Protein AF-0000000066646183 (afdb_homodimer)

Organism: Homo sapiens (NCBI:txid9606)

Radius of gyration: 20.7 Å; Cα contacts (8 Å, |Δi|>4): 408; chains: 2; bounding box: 71×60×62 Å

Sequence (280 aa):
MAAARAVPVGSGLRGLQRTLPLVVILGATGTGKSTLALQLGQRLGGEIVSADSMQVYEGLDIITNKVSAQEQRICRHHMISFVDPLVTNYTVVDFRNRATALIEDIFARDKIPIVVGGTNYYIESLLWKVLVNTKELASFMAAARAVPVGSGLRGLQRTLPLVVILGATGTGKSTLALQLGQRLGGEIVSADSMQVYEGLDIITNKVSAQEQRICRHHMISFVDPLVTNYTVVDFRNRATALIEDIFARDKIPIVVGGTNYYIESLLWKVLVNTKELASF

Foldseek 3Di:
DDDDPPPPPDCPPLVPPQPDDAAEAEDDPPPCQLVVLLVCCQVQVAAEEEDEPPQLAADPCPVRVHDDPVSCVSHPYDSGHNDHPVPDDQDLVNLLVVSLVVCSVRSVVVHYYYYYYYDVSNVVSNCVVVVVVNVVNVVD/DDDPPPPPPDCPPLLPPQPDDAAEAEDDPPPCQLVVLLVCCQVQVAAEEEDEPPQLAADPCPVRVHDDPVSCVSHPYDSGHNDHPVPDDQDLVNLLVVSLVVCSVRSVVVHYYYYYYYDVSNVVSNCVVVVVVNVVNVVD

pLDDT: mean 82.24, std 21.65, range [21.77, 98.25]

Secondary structure (DSSP, 8-state):
------------S------S-EEEEE--TTSSHHHHHHHHHHHHT-EEEEE-TTTTBSS-TTTTTPPPHHHHHHS-EESSS-B-TTT----HHHHHHHHHHHHHHHHHTT--EEEEE--HHHHHHHHHHHHHHHHHHHT-/------------S------S-EEEEE--TTSSHHHHHHHHHHHHT-EEEEE-TTTTBSS-TTTTTPPPHHHHHHS-EESSS-B-TTT----HHHHHHHHHHHHHHHHHTT--EEEEE--HHHHHHHHHHHHHHHHHHHT-

Nearest PDB structures (foldseek):
  3exa-assembly1_A  TM=9.604E-01  e=1.089E-09  Halalkalibacterium halodurans
  2qgn-assembly1_A  TM=9.516E-01  e=2.172E-09  Halalkalibacterium halodurans C-125
  3eph-assembly1_A  TM=9.554E-01  e=2.792E-09  Saccharomyces cerevisiae
  3a8t-assembly1_A  TM=9.597E-01  e=4.332E-09  Humulus lupulus
  2zm5-assembly1_A  TM=9.352E-01  e=4.911E-09  Escherichia coli K-12

Structure (mmCIF, N/CA/C/O backbone):
data_AF-0000000066646183-model_v1
#
loop_
_entity.id
_entity.type
_entity.pdbx_description
1 polymer 'tRNA isopentenyltransferase 1'
#
loop_
_atom_site.group_PDB
_atom_site.id
_atom_site.type_symbol
_atom_site.label_atom_id
_atom_site.label_alt_id
_atom_site.label_comp_id
_atom_site.label_asym_id
_atom_site.label_entity_id
_atom_site.label_seq_id
_atom_site.pdbx_PDB_ins_code
_atom_site.Cartn_x
_atom_site.Cartn_y
_atom_site.Cartn_z
_atom_site.occupancy
_atom_site.B_iso_or_equiv
_atom_site.auth_seq_id
_atom_site.auth_comp_id
_atom_site.auth_asym_id
_atom_site.auth_atom_id
_atom_site.pdbx_PDB_model_num
ATOM 1 N N . MET A 1 1 ? 39.594 36.688 -15.836 1 21.77 1 MET A N 1
ATOM 2 C CA . MET A 1 1 ? 38.625 35.875 -16.547 1 21.77 1 MET A CA 1
ATOM 3 C C . MET A 1 1 ? 38.25 34.625 -15.742 1 21.77 1 MET A C 1
ATOM 5 O O . MET A 1 1 ? 38.969 33.625 -15.789 1 21.77 1 MET A O 1
ATOM 9 N N . ALA A 1 2 ? 37.844 34.656 -14.609 1 23.02 2 ALA A N 1
ATOM 10 C CA . ALA A 1 2 ? 37.781 33.625 -13.578 1 23.02 2 ALA A CA 1
ATOM 11 C C . ALA A 1 2 ? 36.781 32.562 -13.945 1 23.02 2 ALA A C 1
ATOM 13 O O . ALA A 1 2 ? 35.656 32.844 -14.383 1 23.02 2 ALA A O 1
ATOM 14 N N . ALA A 1 3 ? 37.219 31.234 -14.242 1 22.31 3 ALA A N 1
ATOM 15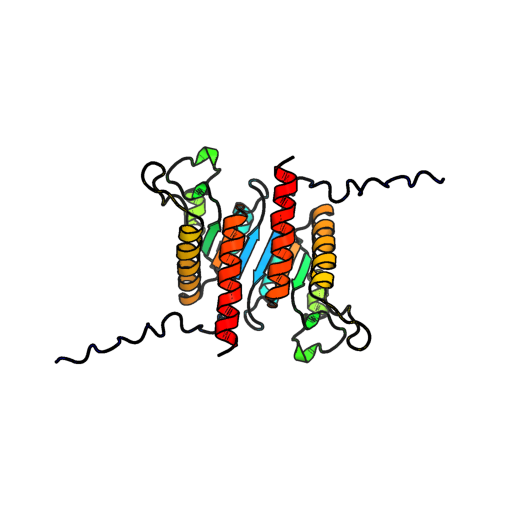 C CA . ALA A 1 3 ? 36.5 30.016 -14.672 1 22.31 3 ALA A CA 1
ATOM 16 C C . ALA A 1 3 ? 35.438 29.625 -13.656 1 22.31 3 ALA A C 1
ATOM 18 O O . ALA A 1 3 ? 35.688 29.609 -12.453 1 22.31 3 ALA A O 1
ATOM 19 N N . ALA A 1 4 ? 34.156 29.75 -13.891 1 24.44 4 ALA A N 1
ATOM 20 C CA . ALA A 1 4 ? 32.969 29.406 -13.086 1 24.44 4 ALA A CA 1
ATOM 21 C C . ALA A 1 4 ? 32.969 27.922 -12.727 1 24.44 4 ALA A C 1
ATOM 23 O O . ALA A 1 4 ? 32.938 27.062 -13.617 1 24.44 4 ALA A O 1
ATOM 24 N N . ARG A 1 5 ? 33.469 27.391 -11.648 1 23.22 5 ARG A N 1
ATOM 25 C CA . ARG A 1 5 ? 33.531 26 -11.188 1 23.22 5 ARG A CA 1
ATOM 26 C C . ARG A 1 5 ? 32.125 25.391 -11.102 1 23.22 5 ARG A C 1
ATOM 28 O O . ARG A 1 5 ? 31.234 25.953 -10.461 1 23.22 5 ARG A O 1
ATOM 35 N N . ALA A 1 6 ? 31.625 24.719 -12.078 1 27.61 6 ALA A N 1
ATOM 36 C CA . ALA A 1 6 ? 30.391 23.938 -12.164 1 27.61 6 ALA A CA 1
ATOM 37 C C . ALA A 1 6 ? 30.203 23.062 -10.93 1 27.61 6 ALA A C 1
ATOM 39 O O . ALA A 1 6 ? 31.078 22.25 -10.602 1 27.61 6 ALA A O 1
ATOM 40 N N . VAL A 1 7 ? 29.656 23.438 -9.844 1 26.86 7 VAL A N 1
ATOM 41 C CA . VAL A 1 7 ? 29.391 22.656 -8.641 1 26.86 7 VAL A CA 1
ATOM 42 C C . VAL A 1 7 ? 28.594 21.406 -9 1 26.86 7 VAL A C 1
ATOM 44 O O . VAL A 1 7 ? 27.578 21.5 -9.703 1 26.86 7 VAL A O 1
ATOM 47 N N . PRO A 1 8 ? 29.141 20.25 -9.094 1 32.44 8 PRO A N 1
ATOM 48 C CA . PRO A 1 8 ? 28.453 19.047 -9.539 1 32.44 8 PRO A CA 1
ATOM 49 C C . PRO A 1 8 ? 27.094 18.844 -8.852 1 32.44 8 PRO A C 1
ATOM 51 O O . PRO A 1 8 ? 26.922 19.266 -7.707 1 32.44 8 PRO A O 1
ATOM 54 N N . VAL A 1 9 ? 26.062 18.969 -9.438 1 31.59 9 VAL A N 1
ATOM 55 C CA . VAL A 1 9 ? 24.703 18.672 -9 1 31.59 9 VAL A CA 1
ATOM 56 C C . VAL A 1 9 ? 24.719 17.453 -8.078 1 31.59 9 VAL A C 1
ATOM 58 O O . VAL A 1 9 ? 25.422 16.469 -8.344 1 31.59 9 VAL A O 1
ATOM 61 N N . GLY A 1 10 ? 24.594 17.578 -6.773 1 31.17 10 GLY A N 1
ATOM 62 C CA . GLY A 1 10 ? 24.797 16.719 -5.613 1 31.17 10 GLY A CA 1
ATOM 63 C C . GLY A 1 10 ? 24.359 15.289 -5.848 1 31.17 10 GLY A C 1
ATOM 64 O O . GLY A 1 10 ? 23.469 15.031 -6.672 1 31.17 10 GLY A O 1
ATOM 65 N N . SER A 1 11 ? 25.281 14.312 -5.793 1 35.66 11 SER A N 1
ATOM 66 C CA . SER A 1 11 ? 25.297 12.859 -5.668 1 35.66 11 SER A CA 1
ATOM 67 C C . SER A 1 11 ? 24.172 12.375 -4.754 1 35.66 11 SER A C 1
ATOM 69 O O . SER A 1 11 ? 24.422 11.992 -3.607 1 35.66 11 SER A O 1
ATOM 71 N N . GLY A 1 12 ? 23.297 13.211 -4.27 1 32.84 12 GLY A N 1
ATOM 72 C CA . GLY A 1 12 ? 22.438 13.07 -3.117 1 32.84 12 GLY A CA 1
ATOM 73 C C . GLY A 1 12 ? 21.812 11.688 -3.004 1 32.84 12 GLY A C 1
ATOM 74 O O . GLY A 1 12 ? 21.984 11.008 -1.993 1 32.84 12 GLY A O 1
ATOM 75 N N . LEU A 1 13 ? 20.469 11.656 -3.244 1 36.88 13 LEU A N 1
ATOM 76 C CA . LEU A 1 13 ? 19.781 10.461 -2.744 1 36.88 13 LEU A CA 1
ATOM 77 C C . LEU A 1 13 ? 20.422 9.195 -3.307 1 36.88 13 LEU A C 1
ATOM 79 O O . LEU A 1 13 ? 20.219 8.867 -4.477 1 36.88 13 LEU A O 1
ATOM 83 N N . ARG A 1 14 ? 21.656 9.094 -3.359 1 36.25 14 ARG A N 1
ATOM 84 C CA . ARG A 1 14 ? 22.359 7.852 -3.654 1 36.25 14 ARG A CA 1
ATOM 85 C C . ARG A 1 14 ? 21.5 6.637 -3.326 1 36.25 14 ARG A C 1
ATOM 87 O O . ARG A 1 14 ? 21 6.512 -2.207 1 36.25 14 ARG A O 1
ATOM 94 N N . GLY A 1 15 ? 20.641 6.234 -4.184 1 41.47 15 GLY A N 1
ATOM 95 C CA . GLY A 1 15 ? 19.594 5.215 -4.199 1 41.47 15 GLY A CA 1
ATOM 96 C C . GLY A 1 15 ? 19.922 4.027 -3.309 1 41.47 15 GLY A C 1
ATOM 97 O O . GLY A 1 15 ? 20.484 3.037 -3.766 1 41.47 15 GLY A O 1
ATOM 98 N N . LEU A 1 16 ? 20.5 4.301 -2.123 1 45.53 16 LEU A N 1
ATOM 99 C CA . LEU A 1 16 ? 20.75 3.195 -1.204 1 45.53 16 LEU A CA 1
ATOM 100 C C . LEU A 1 16 ? 19.656 2.141 -1.304 1 45.53 16 LEU A C 1
ATOM 102 O O . LEU A 1 16 ? 18.5 2.465 -1.592 1 45.53 16 LEU A O 1
ATOM 106 N N . GLN A 1 17 ? 20.062 0.958 -1.656 1 58.69 17 GLN A N 1
ATOM 107 C CA . GLN A 1 17 ? 19.219 -0.231 -1.704 1 58.69 17 GLN A CA 1
ATOM 108 C C . GLN A 1 17 ? 18.25 -0.267 -0.523 1 58.69 17 GLN A C 1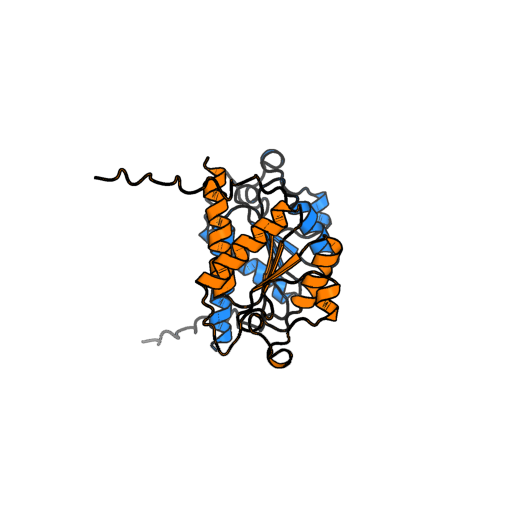
ATOM 110 O O . GLN A 1 17 ? 18.672 -0.267 0.634 1 58.69 17 GLN A O 1
ATOM 115 N N . ARG A 1 18 ? 17.109 0.275 -0.616 1 66.69 18 ARG A N 1
ATOM 116 C CA . ARG A 1 18 ? 16.125 0.174 0.449 1 66.69 18 ARG A CA 1
ATOM 117 C C . ARG A 1 18 ? 16 -1.26 0.952 1 66.69 18 ARG A C 1
ATOM 119 O O . ARG A 1 18 ? 15.922 -2.197 0.156 1 66.69 18 ARG A O 1
ATOM 126 N N . THR A 1 19 ? 16.281 -1.363 2.203 1 80.12 19 THR A N 1
ATOM 127 C CA . THR A 1 19 ? 16.25 -2.68 2.83 1 80.12 19 THR A CA 1
ATOM 128 C C . THR A 1 19 ? 14.883 -2.934 3.467 1 80.12 19 THR A C 1
ATOM 130 O O . THR A 1 19 ? 14.617 -4.031 3.965 1 80.12 19 THR A O 1
ATOM 133 N N . LEU A 1 20 ? 14.055 -1.903 3.424 1 89.06 20 LEU A N 1
ATOM 134 C CA . LEU A 1 20 ? 12.734 -2.055 4.031 1 89.06 20 LEU A CA 1
ATOM 135 C C . LEU A 1 20 ? 11.633 -1.748 3.02 1 89.06 20 LEU A C 1
ATOM 137 O O . LEU A 1 20 ? 11.852 -1.004 2.062 1 89.06 20 LEU A O 1
ATOM 141 N N . PRO A 1 21 ? 10.523 -2.287 3.32 1 93.06 21 PRO A N 1
ATOM 142 C CA . PRO A 1 21 ? 9.422 -2.068 2.383 1 93.06 21 PRO A CA 1
ATOM 143 C C . PRO A 1 21 ? 8.641 -0.79 2.68 1 93.06 21 PRO A C 1
ATOM 145 O O . PRO A 1 21 ? 8.75 -0.233 3.773 1 93.06 21 PRO A O 1
ATOM 148 N N . LEU A 1 22 ? 7.984 -0.264 1.661 1 93.94 22 LEU A N 1
ATOM 149 C CA . LEU A 1 22 ? 6.973 0.777 1.789 1 93.94 22 LEU A CA 1
ATOM 150 C C . LEU A 1 22 ? 5.574 0.17 1.876 1 93.94 22 LEU A C 1
ATOM 152 O O . LEU A 1 22 ? 5.215 -0.691 1.068 1 93.94 22 LEU A O 1
ATOM 156 N N . VAL A 1 23 ? 4.824 0.582 2.887 1 96.19 23 VAL A N 1
ATOM 157 C CA . VAL A 1 23 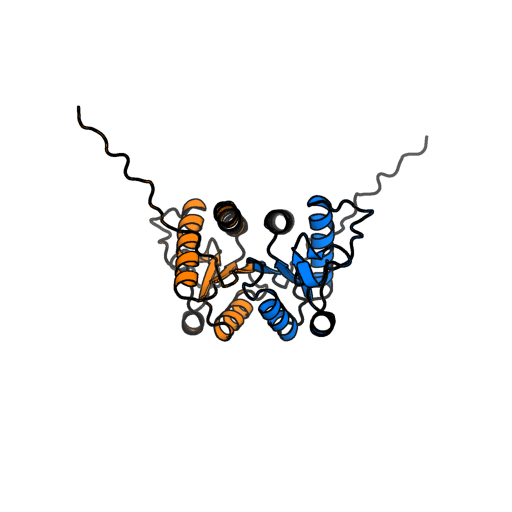? 3.445 0.127 3.016 1 96.19 23 VAL A CA 1
ATOM 158 C C . VAL A 1 23 ? 2.49 1.262 2.65 1 96.19 23 VAL A C 1
ATOM 160 O O . VAL A 1 23 ? 2.676 2.4 3.084 1 96.19 23 VAL A O 1
ATOM 163 N N . VAL A 1 24 ? 1.501 0.946 1.82 1 96.06 24 VAL A N 1
ATOM 164 C CA . VAL A 1 24 ? 0.467 1.903 1.44 1 96.06 24 VAL A CA 1
ATOM 165 C C . VAL A 1 24 ? -0.91 1.34 1.783 1 96.06 24 VAL A C 1
ATOM 167 O O . VAL A 1 24 ? -1.23 0.205 1.422 1 96.06 24 VAL A O 1
ATOM 170 N N . ILE A 1 25 ? -1.65 2.09 2.518 1 95.62 25 ILE A N 1
ATOM 171 C CA . ILE A 1 25 ? -3.018 1.718 2.869 1 95.62 25 ILE A CA 1
ATOM 172 C C . ILE A 1 25 ? -4 2.666 2.188 1 95.62 25 ILE A C 1
ATOM 174 O O . ILE A 1 25 ? -3.992 3.871 2.449 1 95.62 25 ILE A O 1
ATOM 178 N N . LEU A 1 26 ? -4.836 2.111 1.373 1 93.25 26 LEU A N 1
ATOM 179 C CA . LEU A 1 26 ? -5.754 2.898 0.557 1 93.25 26 LEU A CA 1
ATOM 180 C C . LEU A 1 26 ? -7.203 2.605 0.932 1 93.25 26 LEU A C 1
ATOM 182 O O . LEU A 1 26 ? -7.551 1.462 1.234 1 93.25 26 LEU A O 1
ATOM 186 N N . GLY A 1 27 ? -8.016 3.713 0.794 1 86.31 27 GLY A N 1
ATOM 187 C CA . GLY A 1 27 ? -9.438 3.566 1.044 1 86.31 27 GLY A CA 1
ATOM 188 C C . GLY A 1 27 ? -10.125 4.879 1.356 1 86.31 27 GLY A C 1
ATOM 189 O O . GLY A 1 27 ? -9.469 5.871 1.677 1 86.31 27 GLY A O 1
ATOM 190 N N . ALA A 1 28 ? -11.406 4.812 1.274 1 76.62 28 ALA A N 1
ATOM 191 C CA . ALA A 1 28 ? -12.211 5.992 1.584 1 76.62 28 ALA A CA 1
ATOM 192 C C . ALA A 1 28 ? -12.25 6.246 3.088 1 76.62 28 ALA A C 1
ATOM 194 O O . ALA A 1 28 ? -11.836 5.398 3.881 1 76.62 28 ALA A O 1
ATOM 195 N N . THR A 1 29 ? -12.516 7.473 3.377 1 75.5 29 THR A N 1
ATOM 196 C CA . THR A 1 29 ? -12.727 7.785 4.785 1 75.5 29 THR A CA 1
ATOM 197 C C . THR A 1 29 ? -13.75 6.836 5.402 1 75.5 29 THR A C 1
ATOM 199 O O . THR A 1 29 ? -14.773 6.531 4.789 1 75.5 29 THR A O 1
ATOM 202 N N . GLY A 1 30 ? -13.477 6.32 6.527 1 76.25 30 GLY A N 1
ATOM 203 C CA . GLY A 1 30 ? -14.414 5.449 7.219 1 76.25 30 GLY A CA 1
ATOM 204 C C . GLY A 1 30 ? -14.141 3.975 6.984 1 76.25 30 GLY A C 1
ATOM 205 O O . GLY A 1 30 ? -14.844 3.115 7.523 1 76.25 30 GLY A O 1
ATOM 206 N N . THR A 1 31 ? -13.133 3.602 6.207 1 82 31 THR A N 1
ATOM 207 C CA . THR A 1 31 ? -12.875 2.203 5.887 1 82 31 THR A CA 1
ATOM 208 C C . THR A 1 31 ? -11.984 1.564 6.949 1 82 31 THR A C 1
ATOM 210 O O . THR A 1 31 ? -11.664 0.375 6.871 1 82 31 THR A O 1
ATOM 213 N N . GLY A 1 32 ? -11.547 2.336 7.973 1 85.31 32 GLY A N 1
ATOM 214 C CA . GLY A 1 32 ? -10.719 1.769 9.023 1 85.31 32 GLY A CA 1
ATOM 215 C C . GLY A 1 32 ? -9.234 1.9 8.75 1 85.31 32 GLY A C 1
ATOM 216 O O . GLY A 1 32 ? -8.414 1.266 9.414 1 85.31 32 GLY A O 1
ATOM 217 N N . LYS A 1 33 ? -8.875 2.73 7.84 1 88.62 33 LYS A N 1
ATOM 218 C CA . LYS A 1 33 ? -7.473 2.924 7.473 1 88.62 33 LYS A CA 1
ATOM 219 C C . LYS A 1 33 ? -6.645 3.355 8.68 1 88.62 33 LYS A C 1
ATOM 221 O O . LYS A 1 33 ? -5.57 2.805 8.93 1 88.62 33 LYS A O 1
ATOM 226 N N . SER A 1 34 ? -7.215 4.363 9.406 1 88.88 34 SER A N 1
ATOM 227 C CA . SER A 1 34 ? -6.453 4.945 10.5 1 88.88 34 SER A CA 1
ATOM 228 C C . SER A 1 34 ? -6.168 3.914 11.586 1 88.88 34 SER A C 1
ATOM 230 O O . SER A 1 34 ? -5.047 3.828 12.086 1 88.88 34 SER A O 1
ATOM 232 N N . THR A 1 35 ? -7.156 3.18 11.898 1 89.62 35 THR A N 1
ATOM 233 C CA . THR A 1 35 ? -6.988 2.139 12.906 1 89.62 35 THR A CA 1
ATOM 234 C C . THR A 1 35 ? -5.957 1.11 12.445 1 89.62 35 THR A C 1
ATOM 236 O O . THR A 1 35 ? -5.066 0.735 13.211 1 89.62 35 THR A O 1
ATOM 239 N N . LEU A 1 36 ? -6.055 0.657 11.25 1 92 36 LEU A N 1
ATOM 240 C CA . LEU A 1 36 ? -5.105 -0.303 10.695 1 92 36 LEU A CA 1
ATOM 241 C C . LEU A 1 36 ? -3.697 0.282 10.664 1 92 36 LEU A C 1
ATOM 243 O O . LEU A 1 36 ? -2.734 -0.386 11.047 1 92 36 LEU A O 1
ATOM 247 N N . ALA A 1 37 ? -3.598 1.453 10.266 1 94.69 37 ALA A N 1
ATOM 248 C CA . ALA A 1 37 ? -2.307 2.131 10.18 1 94.69 37 ALA A CA 1
ATOM 249 C C . ALA A 1 37 ? -1.652 2.242 11.555 1 94.69 37 ALA A C 1
ATOM 251 O O . ALA A 1 37 ? -0.449 2.014 11.695 1 94.69 37 ALA A O 1
ATOM 252 N N . LEU A 1 38 ? -2.418 2.566 12.539 1 94.62 38 LEU A N 1
ATOM 253 C CA . LEU A 1 38 ? -1.913 2.686 13.898 1 94.62 38 LEU A CA 1
ATOM 254 C C . LEU A 1 38 ? -1.389 1.346 14.406 1 94.62 38 LEU A C 1
ATOM 256 O O . LEU A 1 38 ? -0.297 1.275 14.977 1 94.62 38 LEU A O 1
ATOM 260 N N . GLN A 1 39 ? -2.131 0.381 14.195 1 92.5 39 GLN A N 1
ATOM 261 C CA . GLN A 1 39 ? -1.737 -0.957 14.625 1 92.5 39 GLN A CA 1
ATOM 262 C C . GLN A 1 39 ? -0.447 -1.398 13.938 1 92.5 39 GLN A C 1
ATOM 264 O O . GLN A 1 39 ? 0.463 -1.913 14.586 1 92.5 39 GLN A O 1
ATOM 269 N N . LEU A 1 40 ? -0.345 -1.15 12.734 1 92.88 40 LEU A N 1
ATOM 270 C CA . LEU A 1 40 ? 0.839 -1.521 11.969 1 92.88 40 LEU A CA 1
ATOM 271 C C . LEU A 1 40 ? 2.047 -0.695 12.398 1 92.88 40 LEU A C 1
ATOM 273 O O . LEU A 1 40 ? 3.141 -1.233 12.578 1 92.88 40 LEU A O 1
ATOM 277 N N . GLY A 1 41 ? 1.777 0.585 12.484 1 94.56 41 GLY A N 1
ATOM 278 C CA . GLY A 1 41 ? 2.854 1.459 12.922 1 94.56 41 GLY A CA 1
ATOM 279 C C . GLY A 1 41 ? 3.451 1.05 14.25 1 94.56 41 GLY A C 1
ATOM 280 O O . GLY A 1 41 ? 4.672 1.041 14.414 1 94.56 41 GLY A O 1
ATOM 281 N N . GLN A 1 42 ? 2.625 0.679 15.102 1 92.88 42 GLN A N 1
ATOM 282 C CA . GLN A 1 42 ? 3.068 0.267 16.438 1 92.88 42 GLN A CA 1
ATOM 283 C C . GLN A 1 42 ? 3.828 -1.056 16.375 1 92.88 42 GLN A C 1
ATOM 285 O O . GLN A 1 42 ? 4.887 -1.197 16.984 1 92.88 42 GLN A O 1
ATOM 290 N N . ARG A 1 43 ? 3.402 -1.922 15.672 1 89.44 43 ARG A N 1
ATOM 291 C CA . ARG A 1 43 ? 3.98 -3.262 15.625 1 89.44 43 ARG A CA 1
ATOM 292 C C . ARG A 1 43 ? 5.312 -3.254 14.875 1 89.44 43 ARG A C 1
ATOM 294 O O . ARG A 1 43 ? 6.242 -3.973 15.25 1 89.44 43 ARG A O 1
ATOM 301 N N . LEU A 1 44 ? 5.426 -2.428 13.867 1 90.12 44 LEU A N 1
ATOM 302 C CA . LEU A 1 44 ? 6.582 -2.463 12.984 1 90.12 44 LEU A CA 1
ATOM 303 C C . LEU A 1 44 ? 7.59 -1.382 13.359 1 90.12 44 LEU A C 1
ATOM 305 O O . LEU A 1 44 ? 8.727 -1.393 12.875 1 90.12 44 LEU A O 1
ATOM 309 N N . GLY A 1 45 ? 7.176 -0.589 14.25 1 90.94 45 GLY A N 1
ATOM 310 C CA . GLY A 1 45 ? 7.996 0.587 14.492 1 90.94 45 GLY A CA 1
ATOM 311 C C . GLY A 1 45 ? 8.039 1.537 13.312 1 90.94 45 GLY A C 1
ATOM 312 O O . GLY A 1 45 ? 9.086 2.113 13.008 1 90.94 45 GLY A O 1
ATOM 313 N N . GLY A 1 46 ? 6.957 1.634 12.609 1 96.25 46 GLY A N 1
ATOM 314 C CA . GLY A 1 46 ? 6.879 2.482 11.43 1 96.25 46 GLY A CA 1
ATOM 315 C C . GLY A 1 46 ? 6.316 3.859 11.719 1 96.25 46 GLY A C 1
ATOM 316 O O . GLY A 1 46 ? 5.992 4.172 12.867 1 96.25 46 GLY A O 1
ATOM 317 N N . GLU A 1 47 ? 6.332 4.703 10.766 1 98.25 47 GLU A N 1
ATOM 318 C CA . GLU A 1 47 ? 5.75 6.039 10.844 1 98.25 47 GLU A CA 1
ATOM 319 C C . GLU A 1 47 ? 4.746 6.27 9.719 1 98.25 47 GLU A C 1
ATOM 321 O O . GLU A 1 47 ? 4.922 5.758 8.609 1 98.25 47 GLU A O 1
ATOM 326 N N . ILE A 1 48 ? 3.756 7.02 10.055 1 98.06 48 ILE A N 1
ATOM 327 C CA . ILE A 1 48 ? 2.635 7.195 9.141 1 98.06 48 ILE A CA 1
ATOM 328 C C . ILE A 1 48 ? 2.801 8.5 8.359 1 98.06 48 ILE A C 1
ATOM 330 O O . ILE A 1 48 ? 3.15 9.531 8.938 1 98.06 48 ILE A O 1
ATOM 334 N N . VAL A 1 49 ? 2.67 8.445 7.066 1 97.88 49 VAL A N 1
ATOM 335 C CA . VAL A 1 49 ? 2.586 9.594 6.172 1 97.88 49 VAL A CA 1
ATOM 336 C C . VAL A 1 49 ? 1.171 9.711 5.605 1 97.88 49 VAL A C 1
ATOM 338 O O . VAL A 1 49 ? 0.759 8.898 4.777 1 97.88 49 VAL A O 1
ATOM 341 N N . SER A 1 50 ? 0.469 10.719 6.023 1 96.69 50 SER A N 1
ATOM 342 C CA . SER A 1 50 ? -0.921 10.898 5.617 1 96.69 50 SER A CA 1
ATOM 343 C C . SER A 1 50 ? -1.017 11.406 4.184 1 96.69 50 SER A C 1
ATOM 345 O O . SER A 1 50 ? -0.331 12.359 3.811 1 96.69 50 SER A O 1
ATOM 347 N N . ALA A 1 51 ? -1.826 10.742 3.367 1 95.94 51 ALA A N 1
ATOM 348 C CA . ALA A 1 51 ? -2.152 11.18 2.012 1 95.94 51 ALA A CA 1
ATOM 349 C C . ALA A 1 51 ? -3.619 11.586 1.904 1 95.94 51 ALA A C 1
ATOM 351 O O . ALA A 1 51 ? -4.395 10.961 1.177 1 95.94 51 ALA A O 1
ATOM 352 N N . ASP A 1 52 ? -3.934 12.633 2.533 1 93.06 52 ASP A N 1
ATOM 353 C CA . ASP A 1 52 ? -5.27 13.219 2.574 1 93.06 52 ASP A CA 1
ATOM 354 C C . ASP A 1 52 ? -5.215 14.727 2.359 1 93.06 52 ASP A C 1
ATOM 356 O O . ASP A 1 52 ? -4.57 15.445 3.125 1 93.06 52 ASP A O 1
ATOM 360 N N . SER A 1 53 ? -6.004 15.172 1.378 1 93.19 53 SER A N 1
ATOM 361 C CA . SER A 1 53 ? -5.891 16.562 0.947 1 93.19 53 SER A CA 1
ATOM 362 C C . SER A 1 53 ? -6.543 17.5 1.95 1 93.19 53 SER A C 1
ATOM 364 O O . SER A 1 53 ? -6.324 18.719 1.904 1 93.19 53 SER A O 1
ATOM 366 N N . MET A 1 54 ? -7.312 16.969 2.854 1 91.62 54 MET A N 1
ATOM 367 C CA . MET A 1 54 ? -7.988 17.828 3.822 1 91.62 54 MET A CA 1
ATOM 368 C C . MET A 1 54 ? -7.246 17.828 5.156 1 91.62 54 MET A C 1
ATOM 370 O O . MET A 1 54 ? -7.223 18.844 5.852 1 91.62 54 MET A O 1
ATOM 374 N N . GLN A 1 55 ? -6.574 16.828 5.453 1 93.12 55 GLN A N 1
ATOM 375 C CA . GLN A 1 55 ? -5.945 16.688 6.762 1 93.12 55 GLN A CA 1
ATOM 376 C C . GLN A 1 55 ? -4.629 17.453 6.828 1 93.12 55 GLN A C 1
ATOM 378 O O . GLN A 1 55 ? -4.074 17.641 7.914 1 93.12 55 GLN A O 1
ATOM 383 N N . VAL A 1 56 ? -4.16 17.984 5.676 1 95.25 56 VAL A N 1
ATOM 384 C CA . VAL A 1 56 ? -2.912 18.75 5.664 1 95.25 56 VAL A CA 1
ATOM 385 C C . VAL A 1 56 ? -3.125 20.109 6.32 1 95.25 56 VAL A C 1
ATOM 387 O O . VAL A 1 56 ? -2.18 20.719 6.828 1 95.25 56 VAL A O 1
ATOM 390 N N . TYR A 1 57 ? -4.289 20.562 6.371 1 94.5 57 TYR A N 1
ATOM 391 C CA . TYR A 1 57 ? -4.578 21.922 6.832 1 94.5 57 TYR A CA 1
ATOM 392 C C . TYR A 1 57 ? -4.719 21.953 8.352 1 94.5 57 TYR A C 1
ATOM 394 O O . TYR A 1 57 ? -5.281 21.047 8.953 1 94.5 57 TYR A O 1
ATOM 402 N N . GLU A 1 58 ? -4.164 23.031 8.852 1 95.38 58 GLU A N 1
ATOM 403 C CA . GLU A 1 58 ? -4.398 23.297 10.266 1 95.38 58 GLU A CA 1
ATOM 404 C C . GLU A 1 58 ? -5.879 23.531 10.547 1 95.38 58 GLU A C 1
ATOM 406 O O . GLU A 1 58 ? -6.574 24.188 9.766 1 95.38 58 GLU A O 1
ATOM 411 N N . GLY A 1 59 ? -6.254 22.828 11.688 1 90.19 59 GLY A N 1
ATOM 412 C CA . GLY A 1 59 ? -7.664 22.938 12.023 1 90.19 59 GLY A CA 1
ATOM 413 C C . GLY A 1 59 ? -8.531 21.938 11.273 1 90.19 59 GLY A C 1
ATOM 414 O O . GLY A 1 59 ? -8.055 20.875 10.883 1 90.19 59 GLY A O 1
ATOM 415 N N . LEU A 1 60 ? -9.969 22.047 11.344 1 87.06 60 LEU A N 1
ATOM 416 C CA . LEU A 1 60 ? -10.961 21.219 10.656 1 87.06 60 LEU A CA 1
ATOM 417 C C . LEU A 1 60 ? -10.945 19.797 11.203 1 87.06 60 LEU A C 1
ATOM 419 O O . LEU A 1 60 ? -11.234 18.844 10.469 1 87.06 60 LEU A O 1
ATOM 423 N N . ASP A 1 61 ? -10.43 19.625 12.336 1 91.19 61 ASP A N 1
ATOM 424 C CA . ASP A 1 61 ? -10.172 18.312 12.922 1 91.19 61 ASP A CA 1
ATOM 425 C C . ASP A 1 61 ? -11.43 17.453 12.906 1 91.19 61 ASP A C 1
ATOM 427 O O . ASP A 1 61 ? -11.367 16.266 12.578 1 91.19 61 ASP A O 1
ATOM 431 N N . ILE A 1 62 ? -12.531 18.016 13.188 1 87.19 62 ILE A N 1
ATOM 432 C CA . ILE A 1 62 ? -13.781 17.266 13.281 1 87.19 62 ILE A CA 1
ATOM 433 C C . ILE A 1 62 ? -14.273 16.906 11.883 1 87.19 62 ILE A C 1
ATOM 435 O O . ILE A 1 62 ? -14.57 15.75 11.602 1 87.19 62 ILE A O 1
ATOM 439 N N . ILE A 1 63 ? -14.258 17.859 10.969 1 85.38 63 ILE A N 1
ATOM 440 C CA . ILE A 1 63 ? -14.82 17.688 9.633 1 85.38 63 ILE A CA 1
ATOM 441 C C . ILE A 1 63 ? -14 16.656 8.859 1 85.38 63 ILE A C 1
ATOM 443 O O . ILE A 1 63 ? -14.547 15.898 8.055 1 85.38 63 ILE A O 1
ATOM 447 N N . THR A 1 64 ? -12.75 16.625 9.164 1 87.19 64 THR A N 1
ATOM 448 C CA . THR A 1 64 ? -11.867 15.773 8.367 1 87.19 64 THR A CA 1
ATOM 449 C C . THR A 1 64 ? -11.625 14.445 9.078 1 87.19 64 THR A C 1
ATOM 451 O O . THR A 1 64 ? -10.938 13.57 8.547 1 87.19 64 THR A O 1
ATOM 454 N N . ASN A 1 65 ? -12.219 14.305 10.273 1 87.88 65 ASN A N 1
ATOM 455 C CA . ASN A 1 65 ? -11.914 13.125 11.078 1 87.88 65 ASN A CA 1
ATOM 456 C C . ASN A 1 65 ? -10.414 12.922 11.219 1 87.88 65 ASN A C 1
ATOM 458 O O . ASN A 1 65 ? -9.906 11.828 10.992 1 87.88 65 ASN A O 1
ATOM 462 N N . LYS A 1 66 ? -9.844 13.961 11.531 1 89.25 66 LYS A N 1
ATOM 463 C CA . LYS A 1 66 ? -8.391 13.977 11.633 1 89.25 66 LYS A CA 1
ATOM 464 C C . LYS A 1 66 ? -7.902 13.102 12.781 1 89.25 66 LYS A C 1
ATOM 466 O O . LYS A 1 66 ? -8.555 13.031 13.828 1 89.25 66 LYS A O 1
ATOM 471 N N . VAL A 1 67 ? -6.777 12.422 12.586 1 89.94 67 VAL A N 1
ATOM 472 C CA . VAL A 1 67 ? -6.141 11.625 13.633 1 89.94 67 VAL A CA 1
ATOM 473 C C . VAL A 1 67 ? -5.969 12.477 14.891 1 89.94 67 VAL A C 1
ATOM 475 O O . VAL A 1 67 ? -5.527 13.625 14.82 1 89.94 67 VAL A O 1
ATOM 478 N N . SER A 1 68 ? -6.242 11.945 16.016 1 90.38 68 SER A N 1
ATOM 479 C CA . SER A 1 68 ? -6.215 12.672 17.266 1 90.38 68 SER A CA 1
ATOM 480 C C . SER A 1 68 ? -4.793 12.789 17.812 1 90.38 68 SER A C 1
ATOM 482 O O . SER A 1 68 ? -3.895 12.07 17.375 1 90.38 68 SER A O 1
ATOM 484 N N . ALA A 1 69 ? -4.715 13.641 18.844 1 91.06 69 ALA A N 1
ATOM 485 C CA . ALA A 1 69 ? -3.434 13.797 19.516 1 91.06 69 ALA A CA 1
ATOM 486 C C . ALA A 1 69 ? -3.006 12.492 20.188 1 91.06 69 ALA A C 1
ATOM 488 O O . ALA A 1 69 ? -1.822 12.148 20.188 1 91.06 69 ALA A O 1
ATOM 489 N N . GLN A 1 70 ? -3.91 11.82 20.719 1 92.25 70 GLN A N 1
ATOM 490 C CA . GLN A 1 70 ? -3.629 10.547 21.375 1 92.25 70 GLN A CA 1
ATOM 491 C C . GLN A 1 70 ? -3.078 9.531 20.375 1 92.25 70 GLN A C 1
ATOM 493 O O . GLN A 1 70 ? -2.102 8.836 20.656 1 92.25 70 GLN A O 1
ATOM 498 N N . GLU A 1 71 ? -3.703 9.484 19.25 1 91.75 71 GLU A N 1
ATOM 499 C CA . GLU A 1 71 ? -3.246 8.57 18.203 1 91.75 71 GLU A CA 1
ATOM 500 C C . GLU A 1 71 ? -1.855 8.953 17.703 1 91.75 71 GLU A C 1
ATOM 502 O O . GLU A 1 71 ? -1.029 8.086 17.438 1 91.75 71 GLU A O 1
ATOM 507 N N . GLN A 1 72 ? -1.604 10.25 17.656 1 93.06 72 GLN A N 1
ATOM 508 C CA . GLN A 1 72 ? -0.313 10.742 17.188 1 93.06 72 GLN A CA 1
ATOM 509 C C . GLN A 1 72 ? 0.796 10.414 18.188 1 93.06 72 GLN A C 1
ATOM 511 O O . GLN A 1 72 ? 1.974 10.375 17.812 1 93.06 72 GLN A O 1
ATOM 516 N N . ARG A 1 73 ? 0.447 10.164 19.438 1 92.56 73 ARG A N 1
ATOM 517 C CA . ARG A 1 73 ? 1.418 9.766 20.453 1 92.56 73 ARG A CA 1
ATOM 518 C C . ARG A 1 73 ? 1.772 8.289 20.328 1 92.56 73 ARG A C 1
ATOM 520 O O . ARG A 1 73 ? 2.885 7.879 20.656 1 92.56 73 ARG A O 1
ATOM 527 N N . ILE A 1 74 ? 0.812 7.57 19.844 1 92.75 74 ILE A N 1
ATOM 528 C CA . ILE A 1 74 ? 0.996 6.133 19.688 1 92.75 74 ILE A CA 1
ATOM 529 C C . ILE A 1 74 ? 1.928 5.863 18.5 1 92.75 74 ILE A C 1
ATOM 531 O O . ILE A 1 74 ? 2.807 5 18.594 1 92.75 74 ILE A O 1
ATOM 535 N N . CYS A 1 75 ? 1.733 6.52 17.453 1 96.06 75 CYS A N 1
ATOM 536 C CA . CYS A 1 75 ? 2.525 6.402 16.234 1 96.06 75 CYS A CA 1
ATOM 537 C C . CYS A 1 75 ? 2.752 7.77 15.602 1 96.06 75 CYS A C 1
ATOM 539 O O . CYS A 1 75 ? 1.812 8.555 15.453 1 96.06 75 CYS A O 1
ATOM 541 N N . ARG A 1 76 ? 3.988 8.016 15.234 1 97.19 76 ARG A N 1
ATOM 542 C CA . ARG A 1 76 ? 4.316 9.305 14.633 1 97.19 76 ARG A CA 1
ATOM 543 C C . ARG A 1 76 ? 3.6 9.484 13.297 1 97.19 76 ARG A C 1
ATOM 545 O O . ARG A 1 76 ? 3.648 8.609 12.438 1 97.19 76 ARG A O 1
ATOM 552 N N . HIS A 1 77 ? 2.93 10.617 13.211 1 97.56 77 HIS A N 1
ATOM 553 C CA . HIS A 1 77 ? 2.221 10.992 11.992 1 97.56 77 HIS A CA 1
ATOM 554 C C . HIS A 1 77 ? 2.871 12.203 11.328 1 97.56 77 HIS A C 1
ATOM 556 O O . HIS A 1 77 ? 3.291 13.141 12.016 1 97.56 77 HIS A O 1
ATOM 562 N N . HIS A 1 78 ? 2.98 12.055 10.055 1 97.88 78 HIS A N 1
ATOM 563 C CA . HIS A 1 78 ? 3.471 13.156 9.242 1 97.88 78 HIS A CA 1
ATOM 564 C C . HIS A 1 78 ? 2.396 13.648 8.281 1 97.88 78 HIS A C 1
ATOM 566 O O . HIS A 1 78 ? 1.473 12.906 7.938 1 97.88 78 HIS A O 1
ATOM 572 N N . MET A 1 79 ? 2.484 14.945 7.777 1 97.44 79 MET A N 1
ATOM 573 C CA . MET A 1 79 ? 1.65 15.562 6.758 1 97.44 79 MET A CA 1
ATOM 574 C C . MET A 1 79 ? 0.24 15.812 7.281 1 97.44 79 MET A C 1
ATOM 576 O O . MET A 1 79 ? -0.742 15.555 6.582 1 97.44 79 MET A O 1
ATOM 580 N N . ILE A 1 80 ? 0.193 16.156 8.508 1 95.69 80 ILE A N 1
ATOM 581 C CA . ILE A 1 80 ? -1.071 16.5 9.148 1 95.69 80 ILE A CA 1
ATOM 582 C C . ILE A 1 80 ? -0.955 17.875 9.797 1 95.69 80 ILE A C 1
ATOM 584 O O . ILE A 1 80 ? 0.047 18.172 10.453 1 95.69 80 ILE A O 1
ATOM 588 N N . SER A 1 81 ? -1.871 18.781 9.531 1 95.19 81 SER A N 1
ATOM 589 C CA . SER A 1 81 ? -2.041 20.047 10.234 1 95.19 81 SER A CA 1
ATOM 590 C C . SER A 1 81 ? -0.801 20.922 10.102 1 95.19 81 SER A C 1
ATOM 592 O O . SER A 1 81 ? -0.362 21.547 11.07 1 95.19 81 SER A O 1
ATOM 594 N N . PHE A 1 82 ? -0.285 21.031 8.938 1 96.06 82 PHE A N 1
ATOM 595 C CA . PHE A 1 82 ? 0.949 21.797 8.828 1 96.06 82 PHE A CA 1
ATOM 596 C C . PHE A 1 82 ? 0.816 22.891 7.773 1 96.06 82 PHE A C 1
ATOM 598 O O . PHE A 1 82 ? 1.767 23.625 7.516 1 96.06 82 PHE A O 1
ATOM 605 N N . VAL A 1 83 ? -0.36 22.969 7.195 1 95.88 83 VAL A N 1
ATOM 606 C CA . VAL A 1 83 ? -0.623 24 6.188 1 95.88 83 VAL A CA 1
ATOM 607 C C . VAL A 1 83 ? -1.648 25 6.723 1 95.88 83 VAL A C 1
ATOM 609 O O . VAL A 1 83 ? -2.717 24.594 7.195 1 95.88 83 VAL A O 1
ATOM 612 N N . ASP A 1 84 ? -1.321 26.203 6.652 1 94.94 84 ASP A N 1
ATOM 613 C CA . ASP A 1 84 ? -2.301 27.234 6.973 1 94.94 84 ASP A CA 1
ATOM 614 C C . ASP A 1 84 ? -3.314 27.406 5.844 1 94.94 84 ASP A C 1
ATOM 616 O O . ASP A 1 84 ? -2.963 27.844 4.746 1 94.94 84 ASP A O 1
ATOM 620 N N . PRO A 1 85 ? -4.562 27.141 6.16 1 90.19 85 PRO A N 1
ATOM 621 C CA . PRO A 1 85 ? -5.562 27.172 5.09 1 90.19 85 PRO A CA 1
ATOM 622 C C . PRO A 1 85 ? -5.801 28.562 4.535 1 90.19 85 PRO A C 1
ATOM 624 O O . PRO A 1 85 ? -6.348 28.719 3.438 1 90.19 85 PRO A O 1
ATOM 627 N N . LEU A 1 86 ? -5.484 29.562 5.203 1 88.06 86 LEU A N 1
ATOM 628 C CA . LEU A 1 86 ? -5.758 30.938 4.789 1 88.06 86 LEU A CA 1
ATOM 629 C C . LEU A 1 86 ? -4.594 31.5 3.986 1 88.06 86 LEU A C 1
ATOM 631 O O . LEU A 1 86 ? -4.746 32.5 3.283 1 88.06 86 LEU A O 1
ATOM 635 N N . VAL A 1 87 ? -3.375 30.922 3.994 1 84.81 87 VAL A N 1
ATOM 636 C CA . VAL A 1 87 ? -2.217 31.609 3.445 1 84.81 87 VAL A CA 1
ATOM 637 C C . VAL A 1 87 ? -1.57 30.766 2.354 1 84.81 87 VAL A C 1
ATOM 639 O O . VAL A 1 87 ? -0.896 31.297 1.465 1 84.81 87 VAL A O 1
ATOM 642 N N . THR A 1 88 ? -1.772 29.484 2.438 1 83.56 88 THR A N 1
ATOM 643 C CA . THR A 1 88 ? -0.952 28.641 1.569 1 83.56 88 THR A CA 1
ATOM 644 C C . THR A 1 88 ? -1.827 27.797 0.646 1 83.56 88 THR A C 1
ATOM 646 O O . THR A 1 88 ? -2.791 27.172 1.095 1 83.56 88 THR A O 1
ATOM 649 N N . ASN A 1 89 ? -1.48 27.953 -0.606 1 88.06 89 ASN A N 1
ATOM 650 C CA . ASN A 1 89 ? -1.98 26.969 -1.564 1 88.06 89 ASN A CA 1
ATOM 651 C C . ASN A 1 89 ? -1.1 25.719 -1.604 1 88.06 89 ASN A C 1
ATOM 653 O O . ASN A 1 89 ? 0.075 25.797 -1.968 1 88.06 89 ASN A O 1
ATOM 657 N N . TYR A 1 90 ? -1.652 24.719 -1.186 1 93.25 90 TYR A N 1
ATOM 658 C CA . TYR A 1 90 ? -0.905 23.453 -1.11 1 93.25 90 TYR A CA 1
ATOM 659 C C . TYR A 1 90 ? -1.271 22.531 -2.266 1 93.25 90 TYR A C 1
ATOM 661 O O . TYR A 1 90 ? -2.367 21.969 -2.295 1 93.25 90 TYR A O 1
ATOM 669 N N . THR A 1 91 ? -0.346 22.344 -3.242 1 95.38 91 THR A N 1
ATOM 670 C CA . THR A 1 91 ? -0.624 21.641 -4.484 1 95.38 91 THR A CA 1
ATOM 671 C C . THR A 1 91 ? -0.182 20.172 -4.387 1 95.38 91 THR A C 1
ATOM 673 O O . THR A 1 91 ? 0.491 19.797 -3.428 1 95.38 91 THR A O 1
ATOM 676 N N . VAL A 1 92 ? -0.537 19.406 -5.355 1 95.44 92 VAL A N 1
ATOM 677 C CA . VAL A 1 92 ? -0.137 18 -5.449 1 95.44 92 VAL A CA 1
ATOM 678 C C . VAL A 1 92 ? 1.382 17.906 -5.578 1 95.44 92 VAL A C 1
ATOM 680 O O . VAL A 1 92 ? 1.998 16.984 -5.059 1 95.44 92 VAL A O 1
ATOM 683 N N . VAL A 1 93 ? 1.95 18.859 -6.23 1 95.19 93 VAL A N 1
ATOM 684 C CA . VAL A 1 93 ? 3.398 18.875 -6.406 1 95.19 93 VAL A CA 1
ATOM 685 C C . VAL A 1 93 ? 4.078 19.109 -5.059 1 95.19 93 VAL A C 1
ATOM 687 O O . VAL A 1 93 ? 5.074 18.453 -4.734 1 95.19 93 VAL A O 1
ATOM 690 N N . ASP A 1 94 ? 3.516 20.016 -4.297 1 96.5 94 ASP A N 1
ATOM 691 C CA . ASP A 1 94 ? 4.023 20.25 -2.947 1 96.5 94 ASP A CA 1
ATOM 692 C C . ASP A 1 94 ? 3.938 18.984 -2.098 1 96.5 94 ASP A C 1
ATOM 694 O O . ASP A 1 94 ? 4.906 18.609 -1.437 1 96.5 94 ASP A O 1
ATOM 698 N N . PHE A 1 95 ? 2.826 18.422 -2.125 1 97 95 PHE A N 1
ATOM 699 C CA . PHE A 1 95 ? 2.621 17.188 -1.379 1 97 95 PHE A CA 1
ATOM 700 C C . PHE A 1 95 ? 3.652 16.141 -1.774 1 97 95 PHE A C 1
ATOM 702 O O . PHE A 1 95 ? 4.316 15.555 -0.914 1 97 95 PHE A O 1
ATOM 709 N N . ARG A 1 96 ? 3.723 15.844 -3.027 1 96.56 96 ARG A N 1
ATOM 710 C CA . ARG A 1 96 ? 4.617 14.805 -3.529 1 96.56 96 ARG A CA 1
ATOM 711 C C . ARG A 1 96 ? 6.055 15.062 -3.096 1 96.56 96 ARG A C 1
ATOM 713 O O . ARG A 1 96 ? 6.73 14.156 -2.6 1 96.56 96 ARG A O 1
ATOM 720 N N . ASN A 1 97 ? 6.496 16.281 -3.223 1 95.88 97 ASN A N 1
ATOM 721 C CA . ASN A 1 97 ? 7.867 16.641 -2.869 1 95.88 97 ASN A CA 1
ATOM 722 C C . ASN A 1 97 ? 8.133 16.438 -1.38 1 95.88 97 ASN A C 1
ATOM 724 O O . ASN A 1 97 ? 9.141 15.852 -0.997 1 95.88 97 ASN A O 1
ATOM 728 N N . ARG A 1 98 ? 7.273 16.875 -0.642 1 97.38 98 ARG A N 1
ATOM 729 C CA . ARG A 1 98 ? 7.461 16.75 0.801 1 97.38 98 ARG A CA 1
ATOM 730 C C . ARG A 1 98 ? 7.336 15.305 1.253 1 97.38 98 ARG A C 1
ATOM 732 O O . ARG A 1 98 ? 8.148 14.82 2.049 1 97.38 98 ARG A O 1
ATOM 739 N N . ALA A 1 99 ? 6.305 14.664 0.78 1 97.69 99 ALA A N 1
ATOM 740 C CA . ALA A 1 99 ? 6.078 13.273 1.172 1 97.69 99 ALA A CA 1
ATOM 741 C C . ALA A 1 99 ? 7.258 12.391 0.771 1 97.69 99 ALA A C 1
ATOM 743 O O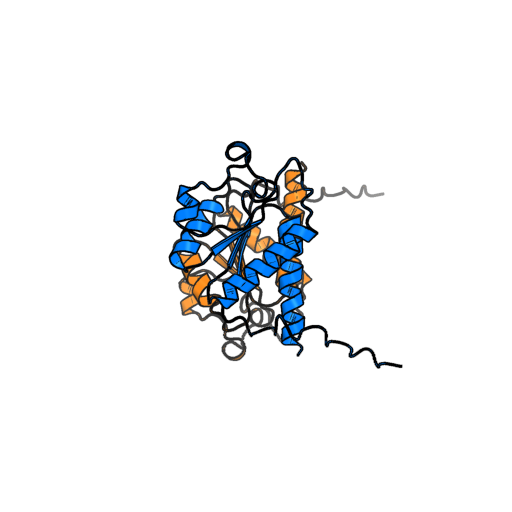 . ALA A 1 99 ? 7.68 11.523 1.536 1 97.69 99 ALA A O 1
ATOM 744 N N . THR A 1 100 ? 7.766 12.562 -0.425 1 95.94 100 THR A N 1
ATOM 745 C CA . THR A 1 100 ? 8.891 11.75 -0.887 1 95.94 100 THR A CA 1
ATOM 746 C C . THR A 1 100 ? 10.117 11.977 -0.003 1 95.94 100 THR A C 1
ATOM 748 O O . THR A 1 100 ? 10.805 11.023 0.365 1 95.94 100 THR A O 1
ATOM 751 N N . ALA A 1 101 ? 10.359 13.219 0.344 1 96.19 101 ALA A N 1
ATOM 752 C CA . ALA A 1 101 ? 11.477 13.531 1.233 1 96.19 101 ALA A CA 1
ATOM 753 C C . ALA A 1 101 ? 11.281 12.883 2.602 1 96.19 101 ALA A C 1
ATOM 755 O O . ALA A 1 101 ? 12.234 12.352 3.182 1 96.19 101 ALA A O 1
ATOM 756 N N . LEU A 1 102 ? 10.117 12.93 3.074 1 97.31 102 LEU A N 1
ATOM 757 C CA . LEU A 1 102 ? 9.797 12.344 4.371 1 97.31 102 LEU A CA 1
ATOM 758 C C . LEU A 1 102 ? 9.984 10.828 4.34 1 97.31 102 LEU A C 1
ATOM 760 O O . LEU A 1 102 ? 10.547 10.25 5.277 1 97.31 102 LEU A O 1
ATOM 764 N N . ILE A 1 103 ? 9.547 10.234 3.344 1 96.19 103 ILE A N 1
ATOM 765 C CA . ILE A 1 103 ? 9.664 8.789 3.191 1 96.19 103 ILE A CA 1
ATOM 766 C C . ILE A 1 103 ? 11.133 8.391 3.172 1 96.19 103 ILE A C 1
ATOM 768 O O . ILE A 1 103 ? 11.539 7.438 3.85 1 96.19 103 ILE A O 1
ATOM 772 N N . GLU A 1 104 ? 11.922 9.102 2.467 1 94.06 104 GLU A N 1
ATOM 773 C CA . GLU A 1 104 ? 13.359 8.828 2.418 1 94.06 104 GLU A CA 1
ATOM 774 C C . GLU A 1 104 ? 13.992 8.992 3.795 1 94.06 104 GLU A C 1
ATOM 776 O O . GLU A 1 104 ? 14.859 8.203 4.18 1 94.06 104 GLU A O 1
ATOM 781 N N . ASP A 1 105 ? 13.594 9.984 4.445 1 96.44 105 ASP A N 1
ATOM 782 C CA . ASP A 1 105 ? 14.102 10.211 5.793 1 96.44 105 ASP A CA 1
ATOM 783 C C . ASP A 1 105 ? 13.75 9.047 6.715 1 96.44 105 ASP A C 1
ATOM 785 O O . ASP A 1 105 ? 14.586 8.594 7.496 1 96.44 105 ASP A O 1
ATOM 789 N N . ILE A 1 106 ? 12.531 8.602 6.668 1 96.62 106 ILE A N 1
ATOM 790 C CA . ILE A 1 106 ? 12.07 7.488 7.488 1 96.62 106 ILE A CA 1
ATOM 791 C C . ILE A 1 106 ? 12.898 6.242 7.184 1 96.62 106 ILE A C 1
ATOM 793 O O . ILE A 1 106 ? 13.359 5.555 8.094 1 96.62 106 ILE A O 1
ATOM 797 N N . PHE A 1 107 ? 13.148 5.953 5.965 1 93.31 107 PHE A N 1
ATOM 798 C CA . PHE A 1 107 ? 13.992 4.836 5.562 1 93.31 107 PHE A CA 1
ATOM 799 C C . PHE A 1 107 ? 15.398 4.996 6.117 1 93.31 107 PHE A C 1
ATOM 801 O O . PHE A 1 107 ? 16 4.027 6.586 1 93.31 107 PHE A O 1
ATOM 808 N N . ALA A 1 108 ? 15.922 6.176 6.016 1 93.81 108 ALA A N 1
ATOM 809 C CA . ALA A 1 108 ? 17.297 6.449 6.441 1 93.81 108 ALA A CA 1
ATOM 810 C C . ALA A 1 108 ? 17.469 6.172 7.93 1 93.81 108 ALA A C 1
ATOM 812 O O . ALA A 1 108 ? 18.578 5.855 8.383 1 93.81 108 ALA A O 1
ATOM 813 N N . ARG A 1 109 ? 16.391 6.258 8.625 1 96.12 109 ARG A N 1
ATOM 814 C CA . ARG A 1 109 ? 16.422 5.984 10.055 1 96.12 109 ARG A CA 1
ATOM 815 C C . ARG A 1 109 ? 16.031 4.539 10.352 1 96.12 109 ARG A C 1
ATOM 817 O O . ARG A 1 109 ? 15.711 4.191 11.492 1 96.12 109 ARG A O 1
ATOM 824 N N . ASP A 1 110 ? 15.961 3.721 9.273 1 93.62 110 ASP A N 1
ATOM 825 C CA . ASP A 1 110 ? 15.695 2.289 9.367 1 93.62 110 ASP A CA 1
ATOM 826 C C . ASP A 1 110 ? 14.297 2.021 9.93 1 93.62 110 ASP A C 1
ATOM 828 O O . ASP A 1 110 ? 14.117 1.129 10.758 1 93.62 110 ASP A O 1
ATOM 832 N N . LYS A 1 111 ? 13.359 2.84 9.539 1 95.38 111 LYS A N 1
ATOM 833 C CA . LYS A 1 111 ? 11.945 2.666 9.883 1 95.38 111 LYS A CA 1
ATOM 834 C C . LYS A 1 111 ? 11.109 2.443 8.625 1 95.38 111 LYS A C 1
ATOM 836 O O . LYS A 1 111 ? 11.523 2.793 7.52 1 95.38 111 LYS A O 1
ATOM 841 N N . ILE A 1 112 ? 9.969 1.854 8.797 1 95 112 ILE A N 1
ATOM 842 C CA . ILE A 1 112 ? 9.086 1.565 7.676 1 95 112 ILE A CA 1
ATOM 843 C C . ILE A 1 112 ? 8.102 2.717 7.488 1 95 112 ILE A C 1
ATOM 845 O O . ILE A 1 112 ? 7.34 3.049 8.398 1 95 112 ILE A O 1
ATOM 849 N N . PRO A 1 113 ? 8.094 3.328 6.348 1 97.38 113 PRO A N 1
ATOM 850 C CA . PRO A 1 113 ? 7.039 4.305 6.059 1 97.38 113 PRO A CA 1
ATOM 851 C C . PRO A 1 113 ? 5.703 3.646 5.723 1 97.38 113 PRO A C 1
ATOM 853 O O . PRO A 1 113 ? 5.668 2.656 4.988 1 97.38 113 PRO A O 1
ATOM 856 N N . ILE A 1 114 ? 4.695 4.184 6.289 1 97.62 114 ILE A N 1
ATOM 857 C CA . ILE A 1 114 ? 3.332 3.74 6.023 1 97.62 114 ILE A CA 1
ATOM 858 C C . ILE A 1 114 ? 2.504 4.906 5.492 1 97.62 114 ILE A C 1
ATOM 860 O O . ILE A 1 114 ? 2.127 5.805 6.246 1 97.62 114 ILE A O 1
ATOM 864 N N . VAL A 1 115 ? 2.252 4.895 4.203 1 97.31 115 VAL A N 1
ATOM 865 C CA . VAL A 1 115 ? 1.419 5.922 3.588 1 97.31 115 VAL A CA 1
ATOM 866 C C . VAL A 1 115 ? -0.055 5.551 3.732 1 97.31 115 VAL A C 1
ATOM 868 O O . VAL A 1 115 ? -0.459 4.441 3.375 1 97.31 115 VAL A O 1
ATOM 871 N N . VAL A 1 116 ? -0.805 6.48 4.27 1 96.31 116 VAL A N 1
ATOM 872 C CA . VAL A 1 116 ? -2.219 6.207 4.508 1 96.31 116 VAL A CA 1
ATOM 873 C C . VAL A 1 116 ? -3.07 7.324 3.908 1 96.31 116 VAL A C 1
ATOM 875 O O . VAL A 1 116 ? -2.83 8.508 4.172 1 96.31 116 VAL A O 1
ATOM 878 N N . GLY A 1 117 ? -4.051 6.922 3.104 1 90.44 117 GLY A N 1
ATOM 879 C CA . GLY A 1 117 ? -4.934 8.008 2.701 1 90.44 117 GLY A CA 1
ATOM 880 C C . GLY A 1 117 ? -5.922 7.605 1.624 1 90.44 117 GLY A C 1
ATOM 881 O O . GLY A 1 117 ? -5.934 6.453 1.184 1 90.44 117 GLY A O 1
ATOM 882 N N . GLY A 1 118 ? -6.703 8.664 1.38 1 84.5 118 GLY A N 1
ATOM 883 C CA . GLY A 1 118 ? -7.801 8.445 0.449 1 84.5 118 GLY A CA 1
ATOM 884 C C . GLY A 1 118 ? -7.797 9.43 -0.71 1 84.5 118 GLY A C 1
ATOM 885 O O . GLY A 1 118 ? -8.695 9.398 -1.556 1 84.5 118 GLY A O 1
ATOM 886 N N . THR A 1 119 ? -6.848 10.281 -0.822 1 90.56 119 THR A N 1
ATOM 887 C CA . THR A 1 119 ? -6.773 11.227 -1.935 1 90.56 119 THR A CA 1
ATOM 888 C C . THR A 1 119 ? -6.035 10.609 -3.119 1 90.56 119 THR A C 1
ATOM 890 O O . THR A 1 119 ? -4.805 10.516 -3.113 1 90.56 119 THR A O 1
ATOM 893 N N . ASN A 1 120 ? -6.719 10.328 -4.113 1 87.5 120 ASN A N 1
ATOM 894 C CA . ASN A 1 120 ? -6.203 9.57 -5.25 1 87.5 120 ASN A CA 1
ATOM 895 C C . ASN A 1 120 ? -5.035 10.289 -5.922 1 87.5 120 ASN A C 1
ATOM 897 O O . ASN A 1 120 ? -3.994 9.68 -6.172 1 87.5 120 ASN A O 1
ATOM 901 N N . TYR A 1 121 ? -5.199 11.547 -6.203 1 90.62 121 TYR A N 1
ATOM 902 C CA . TYR A 1 121 ? -4.137 12.227 -6.938 1 90.62 121 TYR A CA 1
ATOM 903 C C . TYR A 1 121 ? -2.877 12.352 -6.09 1 90.62 121 TYR A C 1
ATOM 905 O O . TYR A 1 121 ? -1.767 12.422 -6.621 1 90.62 121 TYR A O 1
ATOM 913 N N . TYR A 1 122 ? -2.975 12.375 -4.801 1 93.88 122 TYR A N 1
ATOM 914 C CA . TYR A 1 122 ? -1.803 12.336 -3.934 1 93.88 122 TYR A CA 1
ATOM 915 C C . TYR A 1 122 ? -1.096 10.992 -4.039 1 93.88 122 TYR A C 1
ATOM 917 O O . TYR A 1 122 ? 0.121 10.938 -4.234 1 93.88 122 TYR A O 1
ATOM 925 N N . ILE A 1 123 ? -1.854 9.945 -3.953 1 92.56 123 ILE A N 1
ATOM 926 C CA . ILE A 1 123 ? -1.313 8.594 -3.979 1 92.56 123 ILE A CA 1
ATOM 927 C C . ILE A 1 123 ? -0.647 8.328 -5.324 1 92.56 123 ILE A C 1
ATOM 929 O O . ILE A 1 123 ? 0.484 7.84 -5.383 1 92.56 123 ILE A O 1
ATOM 933 N N . GLU A 1 124 ? -1.333 8.68 -6.309 1 89.31 124 GLU A N 1
ATOM 934 C CA . GLU A 1 124 ? -0.811 8.477 -7.656 1 89.31 124 GLU A CA 1
ATOM 935 C C . GLU A 1 124 ? 0.508 9.211 -7.855 1 89.31 124 GLU A C 1
ATOM 937 O O . GLU A 1 124 ? 1.482 8.641 -8.344 1 89.31 124 GLU A O 1
ATOM 942 N N . SER A 1 125 ? 0.515 10.406 -7.504 1 91.44 125 SER A N 1
ATOM 943 C CA . SER A 1 125 ? 1.712 11.219 -7.703 1 91.44 125 SER A CA 1
ATOM 944 C C . SER A 1 125 ? 2.887 10.672 -6.898 1 91.44 125 SER A C 1
ATOM 946 O O . SER A 1 125 ? 4.016 10.617 -7.395 1 91.44 125 SER A O 1
ATOM 948 N N . LEU A 1 126 ? 2.615 10.289 -5.781 1 92.56 126 LEU A N 1
ATOM 949 C CA . LEU A 1 126 ? 3.652 9.789 -4.891 1 92.56 126 LEU A CA 1
ATOM 950 C C . LEU A 1 126 ? 4.215 8.461 -5.398 1 92.56 126 LEU A C 1
ATOM 952 O O . LEU A 1 126 ? 5.434 8.289 -5.48 1 92.56 126 LEU A O 1
ATOM 956 N N . LEU A 1 127 ? 3.318 7.562 -5.742 1 89.56 127 LEU A N 1
ATOM 957 C CA . LEU A 1 127 ? 3.746 6.234 -6.164 1 89.56 127 LEU A CA 1
ATOM 958 C C . LEU A 1 127 ? 4.488 6.301 -7.496 1 89.56 127 LEU A C 1
ATOM 960 O O . LEU A 1 127 ? 5.426 5.535 -7.727 1 89.56 127 LEU A O 1
ATOM 964 N N . TRP A 1 128 ? 4.062 7.152 -8.258 1 84.69 128 TRP A N 1
ATOM 965 C CA . TRP A 1 128 ? 4.801 7.352 -9.5 1 84.69 128 TRP A CA 1
ATOM 966 C C . TRP A 1 128 ? 6.242 7.762 -9.219 1 84.69 128 TRP A C 1
ATOM 968 O O . TRP A 1 128 ? 7.18 7.191 -9.781 1 84.69 128 TRP A O 1
ATOM 978 N N . LYS A 1 129 ? 6.422 8.602 -8.344 1 84.56 129 LYS A N 1
ATOM 979 C CA . LYS A 1 129 ? 7.754 9.094 -8.008 1 84.56 129 LYS A CA 1
ATOM 980 C C . LYS A 1 129 ? 8.586 8.008 -7.328 1 84.56 129 LYS A C 1
ATOM 982 O O . LYS A 1 129 ? 9.758 7.82 -7.656 1 84.56 129 LYS A O 1
ATOM 987 N N . VAL A 1 130 ? 8 7.32 -6.469 1 82.44 130 VAL A N 1
ATOM 988 C CA . VAL A 1 130 ? 8.695 6.281 -5.711 1 82.44 130 VAL A CA 1
ATOM 989 C C . VAL A 1 130 ? 9.07 5.129 -6.641 1 82.44 130 VAL A C 1
ATOM 991 O O . VAL A 1 130 ? 10.188 4.613 -6.574 1 82.44 130 VAL A O 1
ATOM 994 N N . LEU A 1 131 ? 8.188 4.738 -7.48 1 80.25 131 LEU A N 1
ATOM 995 C CA . LEU A 1 131 ? 8.391 3.59 -8.359 1 80.25 131 LEU A CA 1
ATOM 996 C C . LEU A 1 131 ? 9.352 3.936 -9.492 1 80.25 131 LEU A C 1
ATOM 998 O O . LEU A 1 131 ? 10.133 3.086 -9.93 1 80.25 131 LEU A O 1
ATOM 1002 N N . VAL A 1 132 ? 9.344 5.066 -9.953 1 73.19 132 VAL A N 1
ATOM 1003 C CA . VAL A 1 132 ? 10.219 5.492 -11.047 1 73.19 132 VAL A CA 1
ATOM 1004 C C . VAL A 1 132 ? 11.625 5.734 -10.508 1 73.19 132 VAL A C 1
ATOM 1006 O O . VAL A 1 132 ? 12.617 5.398 -11.164 1 73.19 132 VAL A O 1
ATOM 1009 N N . ASN A 1 133 ? 11.664 6.316 -9.375 1 68.31 133 ASN A N 1
ATOM 1010 C CA . ASN A 1 133 ? 12.977 6.57 -8.789 1 68.31 133 ASN A CA 1
ATOM 1011 C C . ASN A 1 133 ? 13.719 5.273 -8.484 1 68.31 133 ASN A C 1
ATOM 1013 O O . ASN A 1 133 ? 14.945 5.211 -8.586 1 68.31 133 ASN A O 1
ATOM 1017 N N . THR A 1 134 ? 13.023 4.289 -8.148 1 61.84 134 THR A N 1
ATOM 1018 C CA . THR A 1 134 ? 13.648 2.996 -7.891 1 61.84 134 THR A CA 1
ATOM 1019 C C . THR A 1 134 ? 14.234 2.416 -9.172 1 61.84 134 THR A C 1
ATOM 1021 O O . THR A 1 134 ? 15.281 1.775 -9.148 1 61.84 134 THR A O 1
ATOM 1024 N N . LYS A 1 135 ? 13.609 2.613 -10.305 1 59.72 135 LYS A N 1
ATOM 1025 C CA . LYS A 1 135 ? 14.156 2.172 -11.586 1 59.72 135 LYS A CA 1
ATOM 1026 C C . LYS A 1 135 ? 15.477 2.863 -11.891 1 59.72 135 LYS A C 1
ATOM 1028 O O . LYS A 1 135 ? 16.406 2.236 -12.406 1 59.72 135 LYS A O 1
ATOM 1033 N N . GLU A 1 136 ? 15.422 4.059 -11.641 1 52.25 136 GLU A N 1
ATOM 1034 C CA . GLU A 1 136 ? 16.641 4.824 -11.914 1 52.25 136 GLU A CA 1
ATOM 1035 C C . GLU A 1 136 ? 17.797 4.355 -11.031 1 52.25 136 GLU A C 1
ATOM 1037 O O . GLU A 1 136 ? 18.938 4.301 -11.477 1 52.25 136 GLU A O 1
ATOM 1042 N N . LEU A 1 137 ? 17.406 3.877 -9.938 1 47.06 137 LEU A N 1
ATOM 1043 C CA . LEU A 1 137 ? 18.453 3.412 -9.031 1 47.06 137 LEU A CA 1
ATOM 1044 C C . LEU A 1 137 ? 18.922 2.004 -9.406 1 47.06 137 LEU A C 1
ATOM 1046 O O . LEU A 1 137 ? 20.078 1.653 -9.219 1 47.06 137 LEU A O 1
ATOM 1050 N N . ALA A 1 138 ? 17.953 1.264 -9.781 1 48.19 138 ALA A N 1
ATOM 1051 C CA . ALA A 1 138 ? 18.297 -0.101 -10.164 1 48.19 138 ALA A CA 1
ATOM 1052 C C . ALA A 1 138 ? 19.078 -0.115 -11.484 1 48.19 138 ALA A C 1
ATOM 1054 O O . ALA A 1 138 ? 19.703 -1.119 -11.828 1 48.19 138 ALA A O 1
ATOM 1055 N N . SER A 1 139 ? 18.828 0.727 -12.375 1 42.38 139 SER A N 1
ATOM 1056 C CA . SER A 1 139 ? 19.516 0.772 -13.664 1 42.38 139 SER A CA 1
ATOM 1057 C C . SER A 1 139 ? 20.953 1.255 -13.508 1 42.38 139 SER A C 1
ATOM 1059 O O . SER A 1 139 ? 21.734 1.213 -14.461 1 42.38 139 SER A O 1
ATOM 1061 N N . PHE A 1 140 ? 21.375 1.729 -12.344 1 37.81 140 PHE A N 1
ATOM 1062 C CA . PHE A 1 140 ? 22.781 2.078 -12.281 1 37.81 140 PHE A CA 1
ATOM 1063 C C . PHE A 1 140 ? 23.594 0.955 -11.633 1 37.81 140 PHE A C 1
ATOM 1065 O O . PHE A 1 140 ? 23.109 0.301 -10.703 1 37.81 140 PHE A O 1
ATOM 1072 N N . MET B 1 1 ? -33.438 -7.238 -41.438 1 23.14 1 MET B N 1
ATOM 1073 C CA . MET B 1 1 ? -32.469 -6.273 -40.906 1 23.14 1 MET B CA 1
ATOM 1074 C C . MET B 1 1 ? -32.375 -6.398 -39.375 1 23.14 1 MET B C 1
ATOM 1076 O O . MET B 1 1 ? -33.312 -6.035 -38.656 1 23.14 1 MET B O 1
ATOM 1080 N N . ALA B 1 2 ? -31.734 -7.395 -38.906 1 23.02 2 ALA B N 1
ATOM 1081 C CA . ALA B 1 2 ? -31.859 -7.781 -37.5 1 23.02 2 ALA B CA 1
ATOM 1082 C C . ALA B 1 2 ? -31.359 -6.68 -36.562 1 23.02 2 ALA B C 1
ATOM 1084 O O . ALA B 1 2 ? -30.344 -6.039 -36.844 1 23.02 2 ALA B O 1
ATOM 1085 N N . ALA B 1 3 ? -32.188 -6.137 -35.594 1 21.91 3 ALA B N 1
ATOM 1086 C CA . ALA B 1 3 ? -32.062 -5.152 -34.531 1 21.91 3 ALA B CA 1
ATOM 1087 C C . ALA B 1 3 ? -30.938 -5.551 -33.562 1 21.91 3 ALA B C 1
ATOM 1089 O O . ALA B 1 3 ? -30.984 -6.637 -32.969 1 21.91 3 ALA B O 1
ATOM 1090 N N . ALA B 1 4 ? -29.688 -5.328 -33.781 1 24.95 4 ALA B N 1
ATOM 1091 C CA . ALA B 1 4 ? -28.594 -5.688 -32.875 1 24.95 4 ALA B CA 1
ATOM 1092 C C . ALA B 1 4 ? -28.859 -5.184 -31.469 1 24.95 4 ALA B C 1
ATOM 1094 O O . ALA B 1 4 ? -29.016 -3.979 -31.25 1 24.95 4 ALA B O 1
ATOM 1095 N N . ARG B 1 5 ? -29.516 -5.879 -30.594 1 23.45 5 ARG B N 1
ATOM 1096 C CA . ARG B 1 5 ? -29.812 -5.543 -29.203 1 23.45 5 ARG B CA 1
ATOM 1097 C C . ARG B 1 5 ? -28.547 -5.184 -28.438 1 23.45 5 ARG B C 1
ATOM 1099 O O . ARG B 1 5 ? -27.578 -5.949 -28.438 1 23.45 5 ARG B O 1
ATOM 1106 N N . ALA B 1 6 ? -28.156 -3.963 -28.328 1 26.91 6 ALA B N 1
ATOM 1107 C CA . ALA B 1 6 ? -27.078 -3.402 -27.516 1 26.91 6 ALA B CA 1
ATOM 1108 C C . ALA B 1 6 ? -27.109 -3.984 -26.109 1 26.91 6 ALA B C 1
ATOM 1110 O O . ALA B 1 6 ? -28.109 -3.896 -25.406 1 26.91 6 ALA B O 1
ATOM 1111 N N . VAL B 1 7 ? -26.578 -5.113 -25.797 1 26.94 7 VAL B N 1
ATOM 1112 C CA . VAL B 1 7 ? -26.484 -5.695 -24.469 1 26.94 7 VAL B CA 1
ATOM 1113 C C . VAL B 1 7 ? -25.922 -4.668 -23.484 1 26.94 7 VAL B C 1
ATOM 1115 O O . VAL B 1 7 ? -24.922 -4.008 -23.781 1 26.94 7 VAL B O 1
ATOM 1118 N N . PRO B 1 8 ? -26.719 -4.129 -22.641 1 32.41 8 PRO B N 1
ATOM 1119 C CA . PRO B 1 8 ? -26.234 -3.088 -21.734 1 32.41 8 PRO B CA 1
ATOM 1120 C C . PRO B 1 8 ? -24.922 -3.475 -21.047 1 32.41 8 PRO B C 1
ATOM 1122 O O . PRO B 1 8 ? -24.656 -4.66 -20.844 1 32.41 8 PRO B O 1
ATOM 1125 N N . VAL B 1 9 ? -23.891 -2.928 -21.359 1 31.73 9 VAL B N 1
ATOM 1126 C CA . VAL B 1 9 ? -22.609 -3.049 -20.672 1 31.73 9 VAL B CA 1
ATOM 1127 C C . VAL B 1 9 ? -22.828 -3.24 -19.172 1 31.73 9 VAL B C 1
ATOM 1129 O O . VAL B 1 9 ? -23.625 -2.529 -18.562 1 31.73 9 VAL B O 1
ATOM 1132 N N . GLY B 1 10 ? -22.875 -4.434 -18.656 1 31.39 10 GLY B N 1
ATOM 1133 C CA . GLY B 1 10 ? -23.188 -4.965 -17.328 1 31.39 10 GLY B CA 1
ATOM 1134 C C . GLY B 1 10 ? -22.844 -4.012 -16.203 1 31.39 10 GLY B C 1
ATOM 1135 O O . GLY B 1 10 ? -21.938 -3.189 -16.344 1 31.39 10 GLY B O 1
ATOM 1136 N N . SER B 1 11 ? -23.875 -3.619 -15.414 1 35.28 11 SER B N 1
ATOM 1137 C CA . SER B 1 11 ? -23.953 -2.949 -14.117 1 35.28 11 SER B CA 1
ATOM 1138 C C . SER B 1 11 ? -22.859 -3.416 -13.172 1 35.28 11 SER B C 1
ATOM 1140 O O . SER B 1 11 ? -23.109 -4.191 -12.25 1 35.28 11 SER B O 1
ATOM 1142 N N . GLY B 1 12 ? -21.938 -4.246 -13.578 1 32.72 12 GLY B N 1
ATOM 1143 C CA . GLY B 1 12 ? -21.016 -5.07 -12.812 1 32.72 12 GLY B CA 1
ATOM 1144 C C . GLY B 1 12 ? -20.484 -4.383 -11.57 1 32.72 12 GLY B C 1
ATOM 1145 O O . GLY B 1 12 ? -20.75 -4.828 -10.453 1 32.72 12 GLY B O 1
ATOM 1146 N N . LEU B 1 13 ? -19.172 -4.129 -11.609 1 36.88 13 LEU B N 1
ATOM 1147 C CA . LEU B 1 13 ? -18.594 -3.82 -10.312 1 36.88 13 LEU B CA 1
ATOM 1148 C C . LEU B 1 13 ? -19.328 -2.66 -9.648 1 36.88 13 LEU B C 1
ATOM 1150 O O . LEU B 1 13 ? -19.125 -1.501 -10.016 1 36.88 13 LEU B O 1
ATOM 1154 N N . ARG B 1 14 ? -20.594 -2.623 -9.68 1 36.09 14 ARG B N 1
ATOM 1155 C CA . ARG B 1 14 ? -21.391 -1.683 -8.906 1 36.09 14 ARG B CA 1
ATOM 1156 C C . ARG B 1 14 ? -20.641 -1.212 -7.668 1 36.09 14 ARG B C 1
ATOM 1158 O O . ARG B 1 14 ? -20.141 -2.029 -6.883 1 36.09 14 ARG B O 1
ATOM 1165 N N . GLY B 1 15 ? -19.844 -0.227 -7.773 1 41.56 15 GLY B N 1
ATOM 1166 C CA . GLY B 1 15 ? -18.906 0.452 -6.902 1 41.56 15 GLY B CA 1
ATOM 1167 C C . GLY B 1 15 ? -19.297 0.391 -5.438 1 41.56 15 GLY B C 1
ATOM 1168 O O . GLY B 1 15 ? -19.938 1.309 -4.922 1 41.56 15 GLY B O 1
ATOM 1169 N N . LEU B 1 16 ? -19.875 -0.767 -5.035 1 45.09 16 LEU B N 1
ATOM 1170 C CA . LEU B 1 16 ? -20.188 -0.875 -3.613 1 45.09 16 LEU B CA 1
ATOM 1171 C C . LEU B 1 16 ? -19.125 -0.174 -2.77 1 45.09 16 LEU B C 1
ATOM 1173 O O . LEU B 1 16 ? -17.953 -0.102 -3.164 1 45.09 16 LEU B O 1
ATOM 1177 N N . GLN B 1 17 ? -19.562 0.782 -1.999 1 58 17 GLN B N 1
ATOM 1178 C CA . GLN B 1 17 ? -18.75 1.51 -1.025 1 58 17 GLN B CA 1
ATOM 1179 C C . GLN B 1 17 ? -17.797 0.575 -0.304 1 58 17 GLN B C 1
ATOM 1181 O O . GLN B 1 17 ? -18.219 -0.377 0.355 1 58 17 GLN B O 1
ATOM 1186 N N . ARG B 1 18 ? -16.656 0.338 -0.802 1 66.06 18 ARG B N 1
ATOM 1187 C CA . ARG B 1 18 ? -15.68 -0.467 -0.087 1 66.06 18 ARG B CA 1
ATOM 1188 C C . ARG B 1 18 ? -15.57 -0.034 1.371 1 66.06 18 ARG B C 1
ATOM 1190 O O . ARG B 1 18 ? -15.484 1.159 1.666 1 66.06 18 ARG B O 1
ATOM 1197 N N . THR B 1 19 ? -15.883 -0.996 2.182 1 79.81 19 THR B N 1
ATOM 1198 C CA . THR B 1 19 ? -15.852 -0.737 3.617 1 79.81 19 THR B CA 1
ATOM 1199 C C . THR B 1 19 ? -14.5 -1.11 4.211 1 79.81 19 THR B C 1
ATOM 1201 O O . THR B 1 19 ? -14.242 -0.867 5.391 1 79.81 19 THR B O 1
ATOM 1204 N N . LEU B 1 20 ? -13.664 -1.688 3.365 1 89 20 LEU B N 1
ATOM 1205 C CA . LEU B 1 20 ? -12.352 -2.096 3.855 1 89 20 LEU B CA 1
ATOM 1206 C C . LEU B 1 20 ? -11.234 -1.466 3.025 1 89 20 LEU B C 1
ATOM 1208 O O . LEU B 1 20 ? -11.445 -1.128 1.857 1 89 20 LEU B O 1
ATOM 1212 N N . PRO B 1 21 ? -10.133 -1.386 3.646 1 93 21 PRO B N 1
ATOM 1213 C CA . PRO B 1 21 ? -9.016 -0.765 2.926 1 93 21 PRO B CA 1
ATOM 1214 C C . PRO B 1 21 ? -8.234 -1.763 2.074 1 93 21 PRO B C 1
ATOM 1216 O O . PRO B 1 21 ? -8.359 -2.975 2.268 1 93 21 PRO B O 1
ATOM 1219 N N . LEU B 1 22 ? -7.562 -1.254 1.059 1 93.94 22 LEU B N 1
ATOM 1220 C CA . LEU B 1 22 ? -6.547 -1.978 0.303 1 93.94 22 LEU B CA 1
ATOM 1221 C C . LEU B 1 22 ? -5.152 -1.699 0.858 1 93.94 22 LEU B C 1
ATOM 1223 O O . LEU B 1 22 ? -4.789 -0.542 1.084 1 93.94 22 LEU B O 1
ATOM 1227 N N . VAL B 1 23 ? -4.406 -2.762 1.129 1 96.12 23 VAL B N 1
ATOM 1228 C CA . VAL B 1 23 ? -3.029 -2.609 1.584 1 96.12 23 VAL B CA 1
ATOM 1229 C C . VAL B 1 23 ? -2.066 -2.982 0.458 1 96.12 23 VAL B C 1
ATOM 1231 O O . VAL B 1 23 ? -2.252 -4 -0.212 1 96.12 23 VAL B O 1
ATOM 1234 N N . VAL B 1 24 ? -1.073 -2.127 0.236 1 96.12 24 VAL B N 1
ATOM 1235 C CA . VAL B 1 24 ? -0.032 -2.387 -0.753 1 96.12 24 VAL B CA 1
ATOM 1236 C C . VAL B 1 24 ? 1.34 -2.34 -0.083 1 96.12 24 VAL B C 1
ATOM 1238 O O . VAL B 1 24 ? 1.659 -1.383 0.625 1 96.12 24 VAL B O 1
ATOM 1241 N N . ILE B 1 25 ? 2.082 -3.381 -0.247 1 95.62 25 ILE B N 1
ATOM 1242 C CA . ILE B 1 25 ? 3.443 -3.455 0.272 1 95.62 25 ILE B CA 1
ATOM 1243 C C . ILE B 1 25 ? 4.438 -3.465 -0.887 1 95.62 25 ILE B C 1
ATOM 1245 O O . ILE B 1 25 ? 4.434 -4.383 -1.71 1 95.62 25 ILE B O 1
ATOM 1249 N N . LEU B 1 26 ? 5.27 -2.473 -0.911 1 93.25 26 LEU B N 1
ATOM 1250 C CA . LEU B 1 26 ? 6.199 -2.277 -2.018 1 93.25 26 LEU B CA 1
ATOM 1251 C C . LEU B 1 26 ? 7.641 -2.416 -1.546 1 93.25 26 LEU B C 1
ATOM 1253 O O . LEU B 1 26 ? 7.984 -1.977 -0.445 1 93.25 26 LEU B O 1
ATOM 1257 N N . GLY B 1 27 ? 8.461 -2.967 -2.496 1 86.38 27 GLY B N 1
ATOM 1258 C CA . GLY B 1 27 ? 9.883 -3.092 -2.217 1 86.38 27 GLY B CA 1
ATOM 1259 C C . GLY B 1 27 ? 10.578 -4.117 -3.094 1 86.38 27 GLY B C 1
ATOM 1260 O O . GLY B 1 27 ? 9.922 -4.957 -3.717 1 86.38 27 GLY B O 1
ATOM 1261 N N . ALA B 1 28 ? 11.852 -4.02 -3.078 1 76.69 28 ALA B N 1
ATOM 1262 C CA . ALA B 1 28 ? 12.656 -4.965 -3.846 1 76.69 28 ALA B CA 1
ATOM 1263 C C . ALA B 1 28 ? 12.688 -6.332 -3.17 1 76.69 28 ALA B C 1
ATOM 1265 O O . ALA B 1 28 ? 12.258 -6.477 -2.021 1 76.69 28 ALA B O 1
ATOM 1266 N N . THR B 1 29 ? 12.945 -7.289 -3.982 1 75.81 29 THR B N 1
ATOM 1267 C CA . THR B 1 29 ? 13.141 -8.617 -3.41 1 75.81 29 THR B CA 1
ATOM 1268 C C . THR B 1 29 ? 14.156 -8.57 -2.271 1 75.81 29 THR B C 1
ATOM 1270 O O . THR B 1 29 ? 15.188 -7.902 -2.379 1 75.81 29 THR B O 1
ATOM 1273 N N . GLY B 1 30 ? 13.867 -9.18 -1.2 1 76.31 30 GLY B N 1
ATOM 1274 C CA . GLY B 1 30 ? 14.797 -9.234 -0.08 1 76.31 30 GLY B CA 1
ATOM 1275 C C . GLY B 1 30 ? 14.523 -8.18 0.973 1 76.31 30 GLY B C 1
ATOM 1276 O O . GLY B 1 30 ? 15.219 -8.117 1.991 1 76.31 30 GLY B O 1
ATOM 1277 N N . THR B 1 31 ? 13.523 -7.32 0.814 1 82 31 THR B N 1
ATOM 1278 C CA . THR B 1 31 ? 13.266 -6.242 1.76 1 82 31 THR B CA 1
ATOM 1279 C C . THR B 1 31 ? 12.359 -6.723 2.891 1 82 31 THR B C 1
ATOM 1281 O O . THR B 1 31 ? 12.047 -5.961 3.809 1 82 31 THR B O 1
ATOM 1284 N N . GLY B 1 32 ? 11.914 -8.008 2.859 1 85.19 32 GLY B N 1
ATOM 1285 C CA . GLY B 1 32 ? 11.07 -8.516 3.928 1 85.19 32 GLY B CA 1
ATOM 1286 C C . GLY B 1 32 ? 9.594 -8.367 3.641 1 85.19 32 GLY B C 1
ATOM 1287 O O . GLY B 1 32 ? 8.758 -8.531 4.539 1 85.19 32 GLY B O 1
ATOM 1288 N N . LYS B 1 33 ? 9.242 -8.117 2.432 1 88.75 33 LYS B N 1
ATOM 1289 C CA . LYS B 1 33 ? 7.848 -7.918 2.045 1 88.75 33 LYS B CA 1
ATOM 1290 C C . LYS B 1 33 ? 7.008 -9.141 2.391 1 88.75 33 LYS B C 1
ATOM 1292 O O . LYS B 1 33 ? 5.926 -9.016 2.969 1 88.75 33 LYS B O 1
ATOM 1297 N N . SER B 1 34 ? 7.578 -10.336 2.008 1 89.12 34 SER B N 1
ATOM 1298 C CA . SER B 1 34 ? 6.801 -11.555 2.172 1 89.12 34 SER B CA 1
ATOM 1299 C C . SER B 1 34 ? 6.496 -11.828 3.641 1 89.12 34 SER B C 1
ATOM 1301 O O . SER B 1 34 ? 5.371 -12.18 3.994 1 89.12 34 SER B O 1
ATOM 1303 N N . THR B 1 35 ? 7.477 -11.656 4.43 1 89.75 35 THR B N 1
ATOM 1304 C CA . THR B 1 35 ? 7.285 -11.859 5.863 1 89.75 35 THR B CA 1
ATOM 1305 C C . THR B 1 35 ? 6.254 -10.875 6.414 1 89.75 35 THR B C 1
ATOM 1307 O O . THR B 1 35 ? 5.352 -11.273 7.156 1 89.75 35 THR B O 1
ATOM 1310 N N . LEU B 1 36 ? 6.371 -9.641 6.082 1 92.06 36 LEU B N 1
ATOM 1311 C CA . LEU B 1 36 ? 5.426 -8.625 6.523 1 92.06 36 LEU B CA 1
ATOM 1312 C C . LEU B 1 36 ? 4.02 -8.93 6.012 1 92.06 36 LEU B C 1
ATOM 1314 O O . LEU B 1 36 ? 3.049 -8.836 6.766 1 92.06 36 LEU B O 1
ATOM 1318 N N . ALA B 1 37 ? 3.939 -9.297 4.836 1 94.75 37 ALA B N 1
ATOM 1319 C CA . ALA B 1 37 ? 2.652 -9.617 4.223 1 94.75 37 ALA B CA 1
ATOM 1320 C C . ALA B 1 37 ? 1.981 -10.789 4.934 1 94.75 37 ALA B C 1
ATOM 1322 O O . ALA B 1 37 ? 0.775 -10.758 5.184 1 94.75 37 ALA B O 1
ATOM 1323 N N . LEU B 1 38 ? 2.727 -11.781 5.25 1 94.62 38 LEU B N 1
ATOM 1324 C CA . LEU B 1 38 ? 2.203 -12.953 5.945 1 94.62 38 LEU B CA 1
ATOM 1325 C C . LEU B 1 38 ? 1.664 -12.57 7.32 1 94.62 38 LEU B C 1
ATOM 1327 O O . LEU B 1 38 ? 0.565 -12.984 7.695 1 94.62 38 LEU B O 1
ATOM 1331 N N . GLN B 1 39 ? 2.412 -11.844 7.984 1 92.5 39 GLN B N 1
ATOM 1332 C CA . GLN B 1 39 ? 2.004 -11.406 9.312 1 92.5 39 GLN B CA 1
ATOM 1333 C C . GLN B 1 39 ? 0.719 -10.586 9.258 1 92.5 39 GLN B C 1
ATOM 1335 O O . GLN B 1 39 ? -0.203 -10.805 10.039 1 92.5 39 GLN B O 1
ATOM 1340 N N . LEU B 1 40 ? 0.642 -9.742 8.344 1 92.88 40 LEU B N 1
ATOM 1341 C CA . LEU B 1 40 ? -0.535 -8.898 8.18 1 92.88 40 LEU B CA 1
ATOM 1342 C C . LEU B 1 40 ? -1.743 -9.727 7.754 1 92.88 40 LEU B C 1
ATOM 1344 O O . LEU B 1 40 ? -2.842 -9.547 8.289 1 92.88 40 LEU B O 1
ATOM 1348 N N . GLY B 1 41 ? -1.474 -10.555 6.773 1 94.62 41 GLY B N 1
ATOM 1349 C CA . GLY B 1 41 ? -2.553 -11.414 6.312 1 94.62 41 GLY B CA 1
ATOM 1350 C C . GLY B 1 41 ? -3.166 -12.242 7.422 1 94.62 41 GLY B C 1
ATOM 1351 O O . GLY B 1 41 ? -4.391 -12.367 7.512 1 94.62 41 GLY B O 1
ATOM 1352 N N . GLN B 1 42 ? -2.352 -12.727 8.227 1 93 42 GLN B N 1
ATOM 1353 C CA . GLN B 1 42 ? -2.812 -13.555 9.336 1 93 42 GLN B CA 1
ATOM 1354 C C . GLN B 1 42 ? -3.58 -12.727 10.359 1 93 42 GLN B C 1
ATOM 1356 O O . GLN B 1 42 ? -4.645 -13.133 10.828 1 93 42 GLN B O 1
ATOM 1361 N N . ARG B 1 43 ? -3.148 -11.648 10.664 1 89.44 43 ARG B N 1
ATOM 1362 C CA . ARG B 1 43 ? -3.732 -10.82 11.711 1 89.44 43 ARG B CA 1
ATOM 1363 C C . ARG B 1 43 ? -5.055 -10.211 11.258 1 89.44 43 ARG B C 1
ATOM 1365 O O . ARG B 1 43 ? -5.992 -10.078 12.047 1 89.44 43 ARG B O 1
ATOM 1372 N N . LEU B 1 44 ? -5.152 -9.891 9.992 1 90.12 44 LEU B N 1
ATOM 1373 C CA . LEU B 1 44 ? -6.301 -9.141 9.484 1 90.12 44 LEU B CA 1
ATOM 1374 C C . LEU B 1 44 ? -7.305 -10.078 8.82 1 90.12 44 LEU B C 1
ATOM 1376 O O . LEU B 1 44 ? -8.438 -9.672 8.531 1 90.12 44 LEU B O 1
ATOM 1380 N N . GLY B 1 45 ? -6.895 -11.266 8.711 1 90.94 45 GLY B N 1
ATOM 1381 C CA . GLY B 1 45 ? -7.707 -12.156 7.891 1 90.94 45 GLY B CA 1
ATOM 1382 C C . GLY B 1 45 ? -7.734 -11.75 6.426 1 90.94 45 GLY B C 1
ATOM 1383 O O . GLY B 1 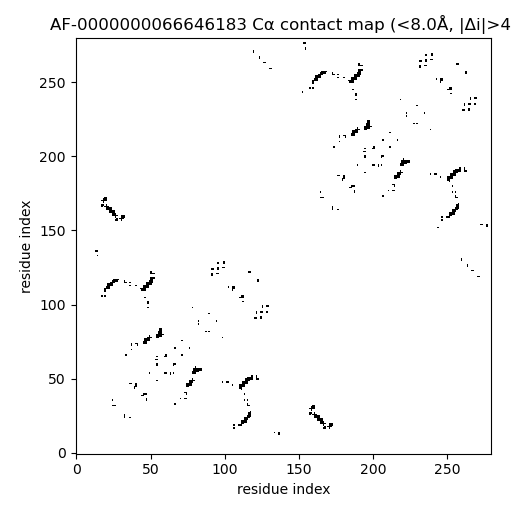45 ? -8.773 -11.836 5.773 1 90.94 45 GLY B O 1
ATOM 1384 N N . GLY B 1 46 ? -6.652 -11.242 5.949 1 96.25 46 GLY B N 1
ATOM 1385 C CA . GLY B 1 46 ? -6.555 -10.789 4.57 1 96.25 46 GLY B CA 1
ATOM 1386 C C . GLY B 1 46 ? -5.992 -11.836 3.631 1 96.25 46 GLY B C 1
ATOM 1387 O O . GLY B 1 46 ? -5.684 -12.953 4.051 1 96.25 46 GLY B O 1
ATOM 1388 N N . GLU B 1 47 ? -5.984 -11.547 2.393 1 98.25 47 GLU B N 1
ATOM 1389 C CA . GLU B 1 47 ? -5.395 -12.398 1.358 1 98.25 47 GLU B CA 1
ATOM 1390 C C . GLU B 1 47 ? -4.375 -11.625 0.525 1 98.25 47 GLU B C 1
ATOM 1392 O O . GLU B 1 47 ? -4.539 -10.422 0.288 1 98.25 47 GLU B O 1
ATOM 1397 N N . ILE B 1 48 ? -3.385 -12.352 0.127 1 98.06 48 ILE B N 1
ATOM 1398 C CA . ILE B 1 48 ? -2.254 -11.719 -0.541 1 98.06 48 ILE B CA 1
ATOM 1399 C C . ILE B 1 48 ? -2.406 -11.852 -2.055 1 98.06 48 ILE B C 1
ATOM 1401 O O . ILE B 1 48 ? -2.758 -12.922 -2.557 1 98.06 48 ILE B O 1
ATOM 1405 N N . VAL B 1 49 ? -2.25 -10.766 -2.775 1 97.88 49 VAL B N 1
ATOM 1406 C CA . VAL B 1 49 ? -2.154 -10.719 -4.23 1 97.88 49 VAL B CA 1
ATOM 1407 C C . VAL B 1 49 ? -0.733 -10.336 -4.641 1 97.88 49 VAL B C 1
ATOM 1409 O O . VAL B 1 49 ? -0.317 -9.188 -4.465 1 97.88 49 VAL B O 1
ATOM 1412 N N . SER B 1 50 ? -0.037 -11.266 -5.203 1 96.69 50 SER B N 1
ATOM 1413 C CA . SER B 1 50 ? 1.358 -11.047 -5.57 1 96.69 50 SER B CA 1
ATOM 1414 C C . SER B 1 50 ? 1.472 -10.188 -6.824 1 96.69 50 SER B C 1
ATOM 1416 O O . SER B 1 50 ? 0.794 -10.445 -7.824 1 96.69 50 SER B O 1
ATOM 1418 N N . ALA B 1 51 ? 2.283 -9.141 -6.762 1 96 51 ALA B N 1
ATOM 1419 C CA . ALA B 1 51 ? 2.627 -8.305 -7.906 1 96 51 ALA B CA 1
ATOM 1420 C C . ALA B 1 51 ? 4.094 -8.469 -8.289 1 96 51 ALA B C 1
ATOM 1422 O O . ALA B 1 51 ? 4.875 -7.512 -8.203 1 96 51 ALA B O 1
ATOM 1423 N N . ASP B 1 52 ? 4.41 -9.594 -8.75 1 93.12 52 ASP B N 1
ATOM 1424 C CA . ASP B 1 52 ? 5.746 -9.977 -9.188 1 93.12 52 ASP B CA 1
ATOM 1425 C C . ASP B 1 52 ? 5.703 -10.688 -10.539 1 93.12 52 ASP B C 1
ATOM 1427 O O . ASP B 1 52 ? 5.047 -11.719 -10.68 1 93.12 52 ASP B O 1
ATOM 1431 N N . SER B 1 53 ? 6.512 -10.156 -11.469 1 93.31 53 SER B N 1
ATOM 1432 C CA . SER B 1 53 ? 6.41 -10.617 -12.852 1 93.31 53 SER B CA 1
ATOM 1433 C C . SER B 1 53 ? 7.059 -11.984 -13.023 1 93.31 53 SER B C 1
ATOM 1435 O O . SER B 1 53 ? 6.848 -12.656 -14.039 1 93.31 53 SER B O 1
ATOM 1437 N N . MET B 1 54 ? 7.809 -12.406 -12.055 1 91.81 54 MET B N 1
ATOM 1438 C CA . MET B 1 54 ? 8.484 -13.695 -12.164 1 91.81 54 MET B CA 1
ATOM 1439 C C . MET B 1 54 ? 7.723 -14.773 -11.398 1 91.81 54 MET B C 1
ATOM 1441 O O . MET B 1 54 ? 7.691 -15.938 -11.812 1 91.81 54 MET B O 1
ATOM 1445 N N . GLN B 1 55 ? 7.051 -14.43 -10.422 1 93.19 55 GLN B N 1
ATOM 1446 C CA . GLN B 1 55 ? 6.41 -15.398 -9.539 1 93.19 55 GLN B CA 1
ATOM 1447 C C . GLN B 1 55 ? 5.094 -15.891 -10.133 1 93.19 55 GLN B C 1
ATOM 1449 O O . GLN B 1 55 ? 4.523 -16.875 -9.656 1 93.19 55 GLN B O 1
ATOM 1454 N N . VAL B 1 56 ? 4.637 -15.273 -11.25 1 95.38 56 VAL B N 1
ATOM 1455 C CA . VAL B 1 56 ? 3.389 -15.695 -11.875 1 95.38 56 VAL B CA 1
ATOM 1456 C C . VAL B 1 56 ? 3.598 -17.031 -12.594 1 95.38 56 VAL B C 1
ATOM 1458 O O . VAL B 1 56 ? 2.646 -17.781 -12.797 1 95.38 56 VAL B O 1
ATOM 1461 N N . TYR B 1 57 ? 4.762 -17.344 -12.93 1 94.62 57 TYR B N 1
ATOM 1462 C CA . TYR B 1 57 ? 5.051 -18.516 -13.75 1 94.62 57 TYR B CA 1
ATOM 1463 C C . TYR B 1 57 ? 5.172 -19.781 -12.898 1 94.62 57 TYR B C 1
ATOM 1465 O O . TYR B 1 57 ? 5.723 -19.734 -11.797 1 94.62 57 TYR B O 1
ATOM 1473 N N . GLU B 1 58 ? 4.605 -20.797 -13.477 1 95.44 58 GLU B N 1
ATOM 1474 C CA . GLU B 1 58 ? 4.824 -22.109 -12.867 1 95.44 58 GLU B CA 1
ATOM 1475 C C . GLU B 1 58 ? 6.305 -22.469 -12.867 1 95.44 58 GLU B C 1
ATOM 1477 O O . GLU B 1 58 ? 7.012 -22.234 -13.844 1 95.44 58 GLU B O 1
ATOM 1482 N N . GLY B 1 59 ? 6.664 -23 -11.625 1 90.31 59 GLY B N 1
ATOM 1483 C CA . GLY B 1 59 ? 8.07 -23.344 -11.5 1 90.31 59 GLY B CA 1
ATOM 1484 C C . GLY B 1 59 ? 8.938 -22.156 -11.117 1 90.31 59 GLY B C 1
ATOM 1485 O O . GLY B 1 59 ? 8.461 -21.203 -10.5 1 90.31 59 GLY B O 1
ATOM 1486 N N . LEU B 1 60 ? 10.383 -22.297 -11.148 1 87.25 60 LEU B N 1
ATOM 1487 C CA . LEU B 1 60 ? 11.375 -21.25 -10.875 1 87.25 60 LEU B CA 1
ATOM 1488 C C . LEU B 1 60 ? 11.336 -20.859 -9.398 1 87.25 60 LEU B C 1
ATOM 1490 O O . LEU B 1 60 ? 11.625 -19.703 -9.062 1 87.25 60 LEU B O 1
ATOM 1494 N N . ASP B 1 61 ? 10.828 -21.688 -8.602 1 91.38 61 ASP B N 1
ATOM 1495 C CA . ASP B 1 61 ? 10.555 -21.391 -7.203 1 91.38 61 ASP B CA 1
ATOM 1496 C C . ASP B 1 61 ? 11.805 -20.875 -6.496 1 91.38 61 ASP B C 1
ATOM 1498 O O . ASP B 1 61 ? 11.742 -19.906 -5.727 1 91.38 61 ASP B O 1
ATOM 1502 N N . ILE B 1 62 ? 12.906 -21.422 -6.785 1 87.25 62 ILE B N 1
ATOM 1503 C CA . ILE B 1 62 ? 14.148 -21.062 -6.109 1 87.25 62 ILE B CA 1
ATOM 1504 C C . ILE B 1 62 ? 14.664 -19.734 -6.633 1 87.25 62 ILE B C 1
ATOM 1506 O O . ILE B 1 62 ? 14.945 -18.812 -5.852 1 87.25 62 ILE B O 1
ATOM 1510 N N . ILE B 1 63 ? 14.664 -19.547 -7.934 1 85.38 63 ILE B N 1
ATOM 1511 C CA . ILE B 1 63 ? 15.242 -18.359 -8.57 1 85.38 63 ILE B CA 1
ATOM 1512 C C . ILE B 1 63 ? 14.43 -17.125 -8.203 1 85.38 63 ILE B C 1
ATOM 1514 O O . ILE B 1 63 ? 14.977 -16.031 -8.055 1 85.38 63 ILE B O 1
ATOM 1518 N N . THR B 1 64 ? 13.164 -17.359 -8.008 1 87.31 64 THR B N 1
ATOM 1519 C CA . THR B 1 64 ? 12.289 -16.203 -7.793 1 87.31 64 THR B CA 1
ATOM 1520 C C . THR B 1 64 ? 12.031 -16 -6.305 1 87.31 64 THR B C 1
ATOM 1522 O O . THR B 1 64 ? 11.336 -15.055 -5.918 1 87.31 64 THR B O 1
ATOM 1525 N N . ASN B 1 65 ? 12.617 -16.891 -5.488 1 87.94 65 ASN B N 1
ATOM 1526 C CA . ASN B 1 65 ? 12.297 -16.844 -4.066 1 87.94 65 ASN B CA 1
ATOM 1527 C C . ASN B 1 65 ? 10.789 -16.844 -3.832 1 87.94 65 ASN B C 1
ATOM 1529 O O . ASN B 1 65 ? 10.273 -16 -3.09 1 87.94 65 ASN B O 1
ATOM 1533 N N . LYS B 1 66 ? 10.227 -17.703 -4.492 1 89.44 66 LYS B N 1
ATOM 1534 C CA . LYS B 1 66 ? 8.773 -17.781 -4.469 1 89.44 66 LYS B CA 1
ATOM 1535 C C . LYS B 1 66 ? 8.266 -18.203 -3.09 1 89.44 66 LYS B C 1
ATOM 1537 O O . LYS B 1 66 ? 8.898 -19 -2.404 1 89.44 66 LYS B O 1
ATOM 1542 N N . VAL B 1 67 ? 7.137 -17.625 -2.662 1 90.31 67 VAL B N 1
ATOM 1543 C CA . VAL B 1 67 ? 6.477 -18 -1.417 1 90.31 67 VAL B CA 1
ATOM 1544 C C . VAL B 1 67 ? 6.301 -19.516 -1.368 1 90.31 67 VAL B C 1
ATOM 1546 O O . VAL B 1 67 ? 5.867 -20.141 -2.348 1 90.31 67 VAL B O 1
ATOM 1549 N N . SER B 1 68 ? 6.566 -20.109 -0.273 1 90.5 68 SER B N 1
ATOM 1550 C CA . SER B 1 68 ? 6.527 -21.562 -0.117 1 90.5 68 SER B CA 1
ATOM 1551 C C . SER B 1 68 ? 5.102 -22.062 0.092 1 90.5 68 SER B C 1
ATOM 1553 O O . SER B 1 68 ? 4.203 -21.266 0.404 1 90.5 68 SER B O 1
ATOM 1555 N N . ALA B 1 69 ? 5.008 -23.391 -0.005 1 91.19 69 ALA B N 1
ATOM 1556 C CA . ALA B 1 69 ? 3.719 -24.031 0.259 1 91.19 69 ALA B CA 1
ATOM 1557 C C . ALA B 1 69 ? 3.281 -23.797 1.703 1 91.19 69 ALA B C 1
ATOM 1559 O O . ALA B 1 69 ? 2.096 -23.594 1.973 1 91.19 69 ALA B O 1
ATOM 1560 N N . GLN B 1 70 ? 4.18 -23.844 2.572 1 92.31 70 GLN B N 1
ATOM 1561 C CA . GLN B 1 70 ? 3.889 -23.609 3.984 1 92.31 70 GLN B CA 1
ATOM 1562 C C . GLN B 1 70 ? 3.342 -22.203 4.211 1 92.31 70 GLN B C 1
ATOM 1564 O O . GLN B 1 70 ? 2.357 -22.031 4.934 1 92.31 70 GLN B O 1
ATOM 1569 N N . GLU B 1 71 ? 3.982 -21.266 3.594 1 91.88 71 GLU B N 1
ATOM 1570 C CA . GLU B 1 71 ? 3.529 -19.891 3.713 1 91.88 71 GLU B CA 1
ATOM 1571 C C . GLU B 1 71 ? 2.146 -19.703 3.098 1 91.88 71 GLU B C 1
ATOM 1573 O O . GLU B 1 71 ? 1.318 -18.953 3.629 1 91.88 71 GLU B O 1
ATOM 1578 N N . GLN B 1 72 ? 1.899 -20.422 2.023 1 93.06 72 GLN B N 1
ATOM 1579 C CA . GLN B 1 72 ? 0.615 -20.312 1.339 1 93.06 72 GLN B CA 1
ATOM 1580 C C . GLN B 1 72 ? -0.506 -20.922 2.176 1 93.06 72 GLN B C 1
ATOM 1582 O O . GLN B 1 72 ? -1.68 -20.594 1.985 1 93.06 72 GLN B O 1
ATOM 1587 N N . ARG B 1 73 ? -0.17 -21.812 3.105 1 92.62 73 ARG B N 1
ATOM 1588 C CA . ARG B 1 73 ? -1.151 -22.391 4.016 1 92.62 73 ARG B CA 1
ATOM 1589 C C . ARG B 1 73 ? -1.507 -21.406 5.133 1 92.62 73 ARG B C 1
ATOM 1591 O O . ARG B 1 73 ? -2.621 -21.438 5.66 1 92.62 73 ARG B O 1
ATOM 1598 N N . ILE B 1 74 ? -0.547 -20.609 5.453 1 92.88 74 ILE B N 1
ATOM 1599 C CA . ILE B 1 74 ? -0.732 -19.641 6.52 1 92.88 74 ILE B CA 1
ATOM 1600 C C . ILE B 1 74 ? -1.653 -18.516 6.043 1 92.88 74 ILE B C 1
ATOM 1602 O O . ILE B 1 74 ? -2.535 -18.078 6.781 1 92.88 74 ILE B O 1
ATOM 1606 N N . CYS B 1 75 ? -1.449 -18.062 4.891 1 96.12 75 CYS B N 1
ATOM 1607 C CA . CYS B 1 75 ? -2.23 -17 4.262 1 96.12 75 CYS B CA 1
ATOM 1608 C C . CYS B 1 75 ? -2.441 -17.281 2.779 1 96.12 75 CYS B C 1
ATOM 1610 O O . CYS B 1 75 ? -1.497 -17.625 2.068 1 96.12 75 CYS B O 1
ATOM 1612 N N . ARG B 1 76 ? -3.67 -17.125 2.361 1 97.19 76 ARG B N 1
ATOM 1613 C CA . ARG B 1 76 ? -3.988 -17.391 0.963 1 97.19 76 ARG B CA 1
ATOM 1614 C C . ARG B 1 76 ? -3.258 -16.422 0.039 1 97.19 76 ARG B C 1
ATOM 1616 O O . ARG B 1 76 ? -3.301 -15.211 0.243 1 97.19 76 ARG B O 1
ATOM 1623 N N . HIS B 1 77 ? -2.586 -17.031 -0.92 1 97.56 77 HIS B N 1
ATOM 1624 C CA . HIS B 1 77 ? -1.862 -16.266 -1.932 1 97.56 77 HIS B CA 1
ATOM 1625 C C . HIS B 1 77 ? -2.498 -16.438 -3.309 1 97.56 77 HIS B C 1
ATOM 1627 O O . HIS B 1 77 ? -2.924 -17.531 -3.67 1 97.56 77 HIS B O 1
ATOM 1633 N N . HIS B 1 78 ? -2.584 -15.305 -3.945 1 97.88 78 HIS B N 1
ATOM 1634 C CA . HIS B 1 78 ? -3.059 -15.297 -5.324 1 97.88 78 HIS B CA 1
ATOM 1635 C C . HIS B 1 78 ? -1.972 -14.812 -6.277 1 97.88 78 HIS B C 1
ATOM 1637 O O . HIS B 1 78 ? -1.049 -14.102 -5.863 1 97.88 78 HIS B O 1
ATOM 1643 N N . MET B 1 79 ? -2.055 -15.156 -7.617 1 97.5 79 MET B N 1
ATOM 1644 C CA . MET B 1 79 ? -1.207 -14.695 -8.711 1 97.5 79 MET B CA 1
ATOM 1645 C C . MET B 1 79 ? 0.199 -15.273 -8.594 1 97.5 79 MET B C 1
ATOM 1647 O O . MET B 1 79 ? 1.186 -14.555 -8.789 1 97.5 79 MET B O 1
ATOM 1651 N N . ILE B 1 80 ? 0.23 -16.469 -8.141 1 95.69 80 ILE B N 1
ATOM 1652 C CA . ILE B 1 80 ? 1.491 -17.188 -8.039 1 95.69 80 ILE B CA 1
ATOM 1653 C C . ILE B 1 80 ? 1.376 -18.531 -8.773 1 95.69 80 ILE B C 1
ATOM 1655 O O . ILE B 1 80 ? 0.371 -19.234 -8.641 1 95.69 80 ILE B O 1
ATOM 1659 N N . SER B 1 81 ? 2.299 -18.844 -9.648 1 95.25 81 SER B N 1
ATOM 1660 C CA . SER B 1 81 ? 2.467 -20.156 -10.258 1 95.25 81 SER B CA 1
ATOM 1661 C C . SER B 1 81 ? 1.233 -20.562 -11.062 1 95.25 81 SER B C 1
ATOM 1663 O O . SER B 1 81 ? 0.785 -21.703 -10.992 1 95.25 81 SER B O 1
ATOM 1665 N N . PHE B 1 82 ? 0.731 -19.672 -11.844 1 96.12 82 PHE B N 1
ATOM 1666 C CA . PHE B 1 82 ? -0.497 -20.031 -12.539 1 96.12 82 PHE B CA 1
ATOM 1667 C C . PHE B 1 82 ? -0.346 -19.812 -14.047 1 96.12 82 PHE B C 1
ATOM 1669 O O . PHE B 1 82 ? -1.291 -20.031 -14.805 1 96.12 82 PHE B O 1
ATOM 1676 N N . VAL B 1 83 ? 0.831 -19.406 -14.445 1 96 83 VAL B N 1
ATOM 1677 C CA . VAL B 1 83 ? 1.109 -19.188 -15.859 1 96 83 VAL B CA 1
ATOM 1678 C C . VAL B 1 83 ? 2.135 -20.203 -16.344 1 96 83 VAL B C 1
ATOM 1680 O O . VAL B 1 83 ? 3.197 -20.375 -15.742 1 96 83 VAL B O 1
ATOM 1683 N N . ASP B 1 84 ? 1.811 -20.859 -17.359 1 95.12 84 ASP B N 1
ATOM 1684 C CA . ASP B 1 84 ? 2.791 -21.734 -18 1 95.12 84 ASP B CA 1
ATOM 1685 C C . ASP B 1 84 ? 3.812 -20.922 -18.797 1 95.12 84 ASP B C 1
ATOM 1687 O O . ASP B 1 84 ? 3.471 -20.297 -19.797 1 95.12 84 ASP B O 1
ATOM 1691 N N . PRO B 1 85 ? 5.062 -21.031 -18.391 1 90.38 85 PRO B N 1
ATOM 1692 C CA . PRO B 1 85 ? 6.066 -20.172 -19.031 1 90.38 85 PRO B CA 1
ATOM 1693 C C . PRO B 1 85 ? 6.312 -20.562 -20.484 1 90.38 85 PRO B C 1
ATOM 1695 O O . PRO B 1 85 ? 6.863 -19.766 -21.25 1 90.38 85 PRO B O 1
ATOM 1698 N N . LEU B 1 86 ? 5.984 -21.688 -20.891 1 88.56 86 LEU B N 1
ATOM 1699 C CA . LEU B 1 86 ? 6.258 -22.156 -22.234 1 88.56 86 LEU B CA 1
ATOM 1700 C C . LEU B 1 86 ? 5.09 -21.859 -23.172 1 88.56 86 LEU B C 1
ATOM 1702 O O . LEU B 1 86 ? 5.242 -21.891 -24.391 1 88.56 86 LEU B O 1
ATOM 1706 N N . VAL B 1 87 ? 3.887 -21.516 -22.688 1 85.25 87 VAL B N 1
ATOM 1707 C CA . VAL B 1 87 ? 2.723 -21.484 -23.578 1 85.25 87 VAL B CA 1
ATOM 1708 C C . VAL B 1 87 ? 2.09 -20.094 -23.547 1 85.25 87 VAL B C 1
ATOM 1710 O O . VAL B 1 87 ? 1.426 -19.688 -24.5 1 85.25 87 VAL B O 1
ATOM 1713 N N . THR B 1 88 ? 2.289 -19.391 -22.453 1 83.69 88 THR B N 1
ATOM 1714 C CA . THR B 1 88 ? 1.476 -18.188 -22.297 1 83.69 88 THR B CA 1
ATOM 1715 C C . THR B 1 88 ? 2.359 -16.953 -22.156 1 83.69 88 THR B C 1
ATOM 1717 O O . THR B 1 88 ? 3.316 -16.953 -21.375 1 83.69 88 THR B O 1
ATOM 1720 N N . ASN B 1 89 ? 2.025 -16.031 -23.016 1 88.44 89 ASN B N 1
ATOM 1721 C CA . ASN B 1 89 ? 2.531 -14.688 -22.766 1 88.44 89 ASN B CA 1
ATOM 1722 C C . ASN B 1 89 ? 1.645 -13.922 -21.797 1 88.44 89 ASN B C 1
ATOM 1724 O O . ASN B 1 89 ? 0.47 -13.68 -22.078 1 88.44 89 ASN B O 1
ATOM 1728 N N . TYR B 1 90 ? 2.209 -13.648 -20.734 1 93.5 90 TYR B N 1
ATOM 1729 C CA . TYR B 1 90 ? 1.458 -12.969 -19.688 1 93.5 90 TYR B CA 1
ATOM 1730 C C . TYR B 1 90 ? 1.833 -11.492 -19.609 1 93.5 90 TYR B C 1
ATOM 1732 O O . TYR B 1 90 ? 2.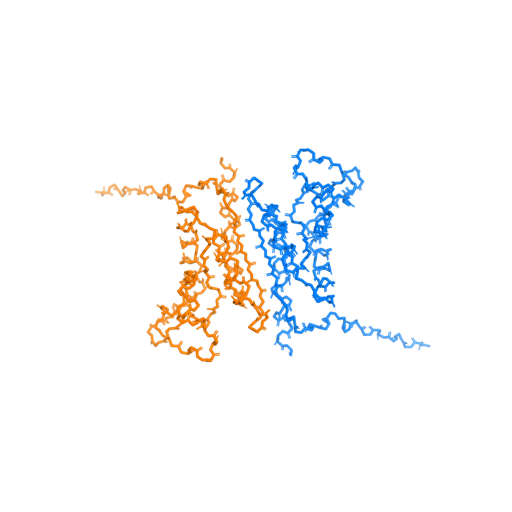922 -11.148 -19.141 1 93.5 90 TYR B O 1
ATOM 1740 N N . THR B 1 91 ? 0.914 -10.586 -20.047 1 95.56 91 THR B N 1
ATOM 1741 C CA . THR B 1 91 ? 1.203 -9.164 -20.203 1 95.56 91 THR B CA 1
ATOM 1742 C C . THR B 1 91 ? 0.756 -8.391 -18.969 1 95.56 91 THR B C 1
ATOM 1744 O O . THR B 1 91 ? 0.074 -8.938 -18.094 1 95.56 91 THR B O 1
ATOM 1747 N N . VAL B 1 92 ? 1.126 -7.164 -18.906 1 95.56 92 VAL B N 1
ATOM 1748 C CA . VAL B 1 92 ? 0.723 -6.266 -17.828 1 95.56 92 VAL B CA 1
ATOM 1749 C C . VAL B 1 92 ? -0.795 -6.094 -17.844 1 95.56 92 VAL B C 1
ATOM 1751 O O . VAL B 1 92 ? -1.419 -5.965 -16.781 1 95.56 92 VAL B O 1
ATOM 1754 N N . VAL B 1 93 ? -1.359 -6.109 -19 1 95.31 93 VAL B N 1
ATOM 1755 C CA . VAL B 1 93 ? -2.807 -5.969 -19.125 1 95.31 93 VAL B CA 1
ATOM 1756 C C . VAL B 1 93 ? -3.498 -7.199 -18.531 1 95.31 93 VAL B C 1
ATOM 1758 O O . VAL B 1 93 ? -4.496 -7.074 -17.812 1 95.31 93 VAL B O 1
ATOM 1761 N N . ASP B 1 94 ? -2.938 -8.359 -18.812 1 96.56 94 ASP B N 1
ATOM 1762 C CA . ASP B 1 94 ? -3.457 -9.586 -18.219 1 96.56 94 ASP B CA 1
ATOM 1763 C C . ASP B 1 94 ? -3.385 -9.531 -16.703 1 96.56 94 ASP B C 1
ATOM 1765 O O . ASP B 1 94 ? -4.359 -9.844 -16.016 1 96.56 94 ASP B O 1
ATOM 1769 N N . PHE B 1 95 ? -2.275 -9.18 -16.234 1 97.06 95 PHE B N 1
ATOM 1770 C CA . PHE B 1 95 ? -2.082 -9.062 -14.797 1 97.06 95 PHE B CA 1
ATOM 1771 C C . PHE B 1 95 ? -3.113 -8.117 -14.188 1 97.06 95 PHE B C 1
ATOM 1773 O O . PHE B 1 95 ? -3.791 -8.469 -13.219 1 97.06 95 PHE B O 1
ATOM 1780 N N . ARG B 1 96 ? -3.172 -6.926 -14.688 1 96.62 96 ARG B N 1
ATOM 1781 C CA . ARG B 1 96 ? -4.062 -5.902 -14.148 1 96.62 96 ARG B CA 1
ATOM 1782 C C . ARG B 1 96 ? -5.508 -6.395 -14.117 1 96.62 96 ARG B C 1
ATOM 1784 O O . ARG B 1 96 ? -6.188 -6.266 -13.102 1 96.62 96 ARG B O 1
ATOM 1791 N N . ASN B 1 97 ? -5.945 -7.004 -15.188 1 95.88 97 ASN B N 1
ATOM 1792 C CA . ASN B 1 97 ? -7.32 -7.48 -15.281 1 95.88 97 ASN B CA 1
ATOM 1793 C C . ASN B 1 97 ? -7.602 -8.57 -14.25 1 95.88 97 ASN B C 1
ATOM 1795 O O . ASN B 1 97 ? -8.625 -8.531 -13.562 1 95.88 97 ASN B O 1
ATOM 1799 N N . ARG B 1 98 ? -6.754 -9.438 -14.164 1 97.44 98 ARG B N 1
ATOM 1800 C CA . ARG B 1 98 ? -6.953 -10.539 -13.227 1 97.44 98 ARG B CA 1
ATOM 1801 C C . ARG B 1 98 ? -6.84 -10.055 -11.781 1 97.44 98 ARG B C 1
ATOM 1803 O O . ARG B 1 98 ? -7.66 -10.414 -10.938 1 97.44 98 ARG B O 1
ATOM 1810 N N . ALA B 1 99 ? -5.797 -9.297 -11.531 1 97.75 99 ALA B N 1
ATOM 1811 C CA . ALA B 1 99 ? -5.582 -8.805 -10.172 1 97.75 99 ALA B CA 1
ATOM 1812 C C . ALA B 1 99 ? -6.762 -7.957 -9.703 1 97.75 99 ALA B C 1
ATOM 1814 O O . ALA B 1 99 ? -7.195 -8.062 -8.555 1 97.75 99 ALA B O 1
ATOM 1815 N N . THR B 1 100 ? -7.266 -7.082 -10.539 1 95.94 100 THR B N 1
ATOM 1816 C CA . THR B 1 100 ? -8.391 -6.227 -10.172 1 95.94 100 THR B CA 1
ATOM 1817 C C . THR B 1 100 ? -9.617 -7.062 -9.844 1 95.94 100 THR B C 1
ATOM 1819 O O . THR B 1 100 ? -10.312 -6.797 -8.859 1 95.94 100 THR B O 1
ATOM 1822 N N . ALA B 1 101 ? -9.867 -8.07 -10.656 1 96.25 101 ALA B N 1
ATOM 1823 C CA . ALA B 1 101 ? -10.992 -8.961 -10.398 1 96.25 101 ALA B CA 1
ATOM 1824 C C . ALA B 1 101 ? -10.82 -9.695 -9.07 1 96.25 101 ALA B C 1
ATOM 1826 O O . ALA B 1 10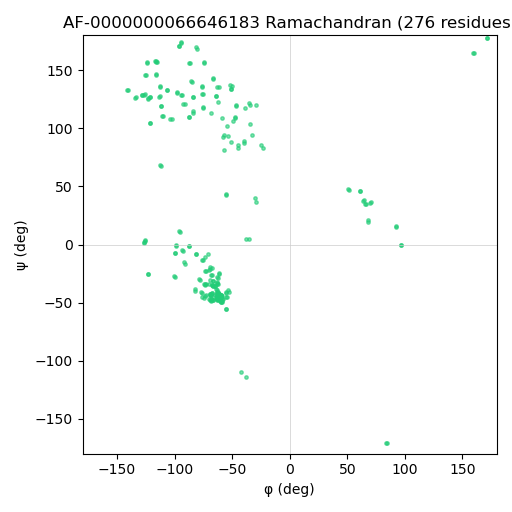1 ? -11.781 -9.844 -8.312 1 96.25 101 ALA B O 1
ATOM 1827 N N . LEU B 1 102 ? -9.656 -10.125 -8.82 1 97.38 102 LEU B N 1
ATOM 1828 C CA . LEU B 1 102 ? -9.352 -10.836 -7.582 1 97.38 102 LEU B CA 1
ATOM 1829 C C . LEU B 1 102 ? -9.555 -9.922 -6.379 1 97.38 102 LEU B C 1
ATOM 1831 O O . LEU B 1 102 ? -10.125 -10.336 -5.367 1 97.38 102 LEU B O 1
ATOM 1835 N N . ILE B 1 103 ? -9.102 -8.758 -6.465 1 96.12 103 ILE B N 1
ATOM 1836 C CA . ILE B 1 103 ? -9.227 -7.785 -5.383 1 96.12 103 ILE B CA 1
ATOM 1837 C C . ILE B 1 103 ? -10.695 -7.527 -5.086 1 96.12 103 ILE B C 1
ATOM 1839 O O . ILE B 1 103 ? -11.109 -7.512 -3.924 1 96.12 103 ILE B O 1
ATOM 1843 N N . GLU B 1 104 ? -11.484 -7.379 -6.09 1 93.94 104 GLU B N 1
ATOM 1844 C CA . GLU B 1 104 ? -12.914 -7.172 -5.91 1 93.94 104 GLU B CA 1
ATOM 1845 C C . GLU B 1 104 ? -13.57 -8.375 -5.238 1 93.94 104 GLU B C 1
ATOM 1847 O O . GLU B 1 104 ? -14.438 -8.219 -4.383 1 93.94 104 GLU B O 1
ATOM 1852 N N . ASP B 1 105 ? -13.164 -9.484 -5.668 1 96.5 105 ASP B N 1
ATOM 1853 C CA . ASP B 1 105 ? -13.688 -10.711 -5.066 1 96.5 105 ASP B CA 1
ATOM 1854 C C . ASP B 1 105 ? -13.352 -10.773 -3.58 1 96.5 105 ASP B C 1
ATOM 1856 O O . ASP B 1 105 ? -14.203 -11.141 -2.764 1 96.5 105 ASP B O 1
ATOM 1860 N N . ILE B 1 106 ? -12.133 -10.477 -3.236 1 96.62 106 ILE B N 1
ATOM 1861 C CA . ILE B 1 106 ? -11.688 -10.5 -1.847 1 96.62 106 ILE B CA 1
ATOM 1862 C C . ILE B 1 106 ? -12.516 -9.516 -1.024 1 96.62 106 ILE B C 1
ATOM 1864 O O . ILE B 1 106 ? -12.984 -9.852 0.065 1 96.62 106 ILE B O 1
ATOM 1868 N N . PHE B 1 107 ? -12.734 -8.344 -1.506 1 93.31 107 PHE B N 1
ATOM 1869 C CA . PHE B 1 107 ? -13.578 -7.359 -0.842 1 93.31 107 PHE B CA 1
ATOM 1870 C C . PHE B 1 107 ? -15 -7.891 -0.661 1 93.31 107 PHE B C 1
ATOM 1872 O O . PHE B 1 107 ? -15.609 -7.703 0.394 1 93.31 107 PHE B O 1
ATOM 1879 N N . ALA B 1 108 ? -15.531 -8.508 -1.68 1 93.88 108 ALA B N 1
ATOM 1880 C CA . ALA B 1 108 ? -16.906 -9 -1.663 1 93.88 108 ALA B CA 1
ATOM 1881 C C . ALA B 1 108 ? -17.094 -10.047 -0.567 1 93.88 108 ALA B C 1
ATOM 1883 O O . ALA B 1 108 ? -18.203 -10.219 -0.06 1 93.88 108 ALA B O 1
ATOM 1884 N N . ARG B 1 109 ? -16.016 -10.656 -0.218 1 96.19 109 ARG B N 1
ATOM 1885 C CA . ARG B 1 109 ? -16.062 -11.656 0.845 1 96.19 109 ARG B CA 1
ATOM 1886 C C . ARG B 1 109 ? -15.68 -11.047 2.189 1 96.19 109 ARG B C 1
ATOM 1888 O O . ARG B 1 109 ? -15.383 -11.766 3.143 1 96.19 109 ARG B O 1
ATOM 1895 N N . ASP B 1 110 ? -15.609 -9.703 2.215 1 93.62 110 ASP B N 1
ATOM 1896 C CA . ASP B 1 110 ? -15.344 -8.938 3.428 1 93.62 110 ASP B CA 1
ATOM 1897 C C . ASP B 1 110 ? -13.961 -9.242 3.988 1 93.62 110 ASP B C 1
ATOM 1899 O O . ASP B 1 110 ? -13.797 -9.398 5.199 1 93.62 110 ASP B O 1
ATOM 1903 N N . LYS B 1 111 ? -13 -9.43 3.111 1 95.31 111 LYS B N 1
ATOM 1904 C CA . LYS B 1 111 ? -11.594 -9.609 3.463 1 95.31 111 LYS B CA 1
ATOM 1905 C C . LYS B 1 111 ? -10.742 -8.469 2.916 1 95.31 111 LYS B C 1
ATOM 1907 O O . LYS B 1 111 ? -11.141 -7.781 1.976 1 95.31 111 LYS B O 1
ATOM 1912 N N . ILE B 1 112 ? -9.617 -8.258 3.52 1 95 112 ILE B N 1
ATOM 1913 C CA . ILE B 1 112 ? -8.719 -7.184 3.102 1 95 112 ILE B CA 1
ATOM 1914 C C . ILE B 1 112 ? -7.727 -7.715 2.068 1 95 112 ILE B C 1
ATOM 1916 O O . ILE B 1 112 ? -6.977 -8.656 2.346 1 95 112 ILE B O 1
ATOM 1920 N N . PRO B 1 113 ? -7.699 -7.16 0.902 1 97.38 113 PRO B N 1
ATOM 1921 C CA . PRO B 1 113 ? -6.637 -7.508 -0.044 1 97.38 113 PRO B CA 1
ATOM 1922 C C . PRO B 1 113 ? -5.301 -6.852 0.302 1 97.38 113 PRO B C 1
ATOM 1924 O O . PRO B 1 113 ? -5.262 -5.676 0.672 1 97.38 113 PRO B O 1
ATOM 1927 N N . ILE B 1 114 ? -4.297 -7.633 0.204 1 97.62 114 ILE B N 1
ATOM 1928 C CA . ILE B 1 114 ? -2.932 -7.164 0.421 1 97.62 114 ILE B CA 1
ATOM 1929 C C . ILE B 1 114 ? -2.094 -7.418 -0.83 1 97.62 114 ILE B C 1
ATOM 1931 O O . ILE B 1 114 ? -1.724 -8.562 -1.113 1 97.62 114 ILE B O 1
ATOM 1935 N N . VAL B 1 115 ? -1.83 -6.359 -1.567 1 97.31 115 VAL B N 1
ATOM 1936 C CA . VAL B 1 115 ? -0.986 -6.469 -2.752 1 97.31 115 VAL B CA 1
ATOM 1937 C C . VAL B 1 115 ? 0.484 -6.379 -2.35 1 97.31 115 VAL B C 1
ATOM 1939 O O . VAL B 1 115 ? 0.887 -5.441 -1.657 1 97.31 115 VAL B O 1
ATOM 1942 N N . VAL B 1 116 ? 1.238 -7.371 -2.787 1 96.31 116 VAL B N 1
ATOM 1943 C CA . VAL B 1 116 ? 2.646 -7.414 -2.412 1 96.31 116 VAL B CA 1
ATOM 1944 C C . VAL B 1 116 ? 3.51 -7.59 -3.658 1 96.31 116 VAL B C 1
ATOM 1946 O O . VAL B 1 116 ? 3.271 -8.5 -4.461 1 96.31 116 VAL B O 1
ATOM 1949 N N . GLY B 1 117 ? 4.504 -6.703 -3.791 1 90.5 117 GLY B N 1
ATOM 1950 C CA . GLY B 1 117 ? 5.395 -7.02 -4.895 1 90.5 117 GLY B CA 1
ATOM 1951 C C . GLY B 1 117 ? 6.395 -5.918 -5.191 1 90.5 117 GLY B C 1
ATOM 1952 O O . GLY B 1 117 ? 6.41 -4.887 -4.516 1 90.5 117 GLY B O 1
ATOM 1953 N N . GLY B 1 118 ? 7.18 -6.344 -6.188 1 84.44 118 GLY B N 1
ATOM 1954 C CA . GLY B 1 118 ? 8.289 -5.473 -6.551 1 84.44 118 GLY B CA 1
ATOM 1955 C C . GLY B 1 118 ? 8.297 -5.109 -8.023 1 84.44 118 GLY B C 1
ATOM 1956 O O . GLY B 1 118 ? 9.203 -4.402 -8.484 1 84.44 118 GLY B O 1
ATOM 1957 N N . THR B 1 119 ? 7.352 -5.516 -8.797 1 90.75 119 THR B N 1
ATOM 1958 C CA . THR B 1 119 ? 7.297 -5.168 -10.211 1 90.75 119 THR B CA 1
ATOM 1959 C C . THR B 1 119 ? 6.57 -3.84 -10.414 1 90.75 119 THR B C 1
ATOM 1961 O O . THR B 1 119 ? 5.34 -3.781 -10.344 1 90.75 119 THR B O 1
ATOM 1964 N N . ASN B 1 120 ? 7.266 -2.871 -10.773 1 87.75 120 ASN B N 1
ATOM 1965 C CA . ASN B 1 120 ? 6.762 -1.503 -10.82 1 87.75 120 ASN B CA 1
ATOM 1966 C C . ASN B 1 120 ? 5.605 -1.37 -11.812 1 87.75 120 ASN B C 1
ATOM 1968 O O . ASN B 1 120 ? 4.562 -0.804 -11.477 1 87.75 120 ASN B O 1
ATOM 1972 N N . TYR B 1 121 ? 5.77 -1.888 -12.992 1 90.56 121 TYR B N 1
ATOM 1973 C CA . TYR B 1 121 ? 4.719 -1.685 -13.984 1 90.56 121 TYR B CA 1
ATOM 1974 C C . TYR B 1 121 ? 3.453 -2.439 -13.602 1 90.56 121 TYR B C 1
ATOM 1976 O O . TYR B 1 121 ? 2.348 -2.047 -13.984 1 90.56 121 TYR B O 1
ATOM 1984 N N . TYR B 1 122 ? 3.533 -3.492 -12.867 1 94 122 TYR B N 1
ATOM 1985 C CA . TYR B 1 122 ? 2.354 -4.164 -12.336 1 94 122 TYR B CA 1
ATOM 1986 C C . TYR B 1 122 ? 1.64 -3.285 -11.312 1 94 122 TYR B C 1
ATOM 1988 O O . TYR B 1 122 ? 0.425 -3.09 -11.398 1 94 122 TYR B O 1
ATOM 1996 N N . ILE B 1 123 ? 2.396 -2.75 -10.414 1 92.69 123 ILE B N 1
ATOM 1997 C CA . ILE B 1 123 ? 1.848 -1.931 -9.336 1 92.69 123 ILE B CA 1
ATOM 1998 C C . ILE B 1 123 ? 1.193 -0.681 -9.922 1 92.69 123 ILE B C 1
ATOM 2000 O O . ILE B 1 123 ? 0.061 -0.343 -9.57 1 92.69 123 ILE B O 1
ATOM 2004 N N . GLU B 1 124 ? 1.892 -0.087 -10.766 1 89.38 124 GLU B N 1
ATOM 2005 C CA . GLU B 1 124 ? 1.383 1.127 -11.398 1 89.38 124 GLU B CA 1
ATOM 2006 C C . GLU B 1 124 ? 0.07 0.86 -12.125 1 89.38 124 GLU B C 1
ATOM 2008 O O . GLU B 1 124 ? -0.903 1.597 -11.953 1 89.38 124 GLU B O 1
ATOM 2013 N N . SER B 1 125 ? 0.063 -0.133 -12.883 1 91.44 125 SER B N 1
ATOM 2014 C CA . SER B 1 125 ? -1.126 -0.445 -13.672 1 91.44 125 SER B CA 1
ATOM 2015 C C . SER B 1 125 ? -2.312 -0.772 -12.773 1 91.44 125 SER B C 1
ATOM 2017 O O . SER B 1 125 ? -3.436 -0.333 -13.031 1 91.44 125 SER B O 1
ATOM 2019 N N . LEU B 1 126 ? -2.057 -1.45 -11.805 1 92.62 126 LEU B N 1
ATOM 2020 C CA . LEU B 1 126 ? -3.104 -1.874 -10.883 1 92.62 126 LEU B CA 1
ATOM 2021 C C . LEU B 1 126 ? -3.67 -0.683 -10.117 1 92.62 126 LEU B C 1
ATOM 2023 O O . LEU B 1 126 ? -4.891 -0.512 -10.039 1 92.62 126 LEU B O 1
ATOM 2027 N N . LEU B 1 127 ? -2.775 0.122 -9.578 1 89.62 127 LEU B N 1
ATOM 2028 C CA . LEU B 1 127 ? -3.207 1.248 -8.758 1 89.62 127 LEU B CA 1
ATOM 2029 C C . LEU B 1 127 ? -3.939 2.287 -9.602 1 89.62 127 LEU B C 1
ATOM 2031 O O . LEU B 1 127 ? -4.879 2.926 -9.125 1 89.62 127 LEU B O 1
ATOM 2035 N N . TRP B 1 128 ? -3.506 2.406 -10.727 1 84.81 128 TRP B N 1
ATOM 2036 C CA . TRP B 1 128 ? -4.234 3.297 -11.625 1 84.81 128 TRP B CA 1
ATOM 2037 C C . TRP B 1 128 ? -5.676 2.834 -11.805 1 84.81 128 TRP B C 1
ATOM 2039 O O . TRP B 1 128 ? -6.609 3.631 -11.68 1 84.81 128 TRP B O 1
ATOM 2049 N N . LYS B 1 129 ? -5.871 1.634 -11.977 1 84.56 129 LYS B N 1
ATOM 2050 C CA . LYS B 1 129 ? -7.203 1.075 -12.188 1 84.56 129 LYS B CA 1
ATOM 2051 C C . LYS B 1 129 ? -8.047 1.17 -10.914 1 84.56 129 LYS B C 1
ATOM 2053 O O . LYS B 1 129 ? -9.219 1.549 -10.969 1 84.56 129 LYS B O 1
ATOM 2058 N N . VAL B 1 130 ? -7.465 0.872 -9.852 1 82.38 130 VAL B N 1
ATOM 2059 C CA . VAL B 1 130 ? -8.172 0.87 -8.57 1 82.38 130 VAL B CA 1
ATOM 2060 C C . VAL B 1 130 ? -8.547 2.299 -8.188 1 82.38 130 VAL B C 1
ATOM 2062 O O . VAL B 1 130 ? -9.664 2.557 -7.738 1 82.38 130 VAL B O 1
ATOM 2065 N N . LEU B 1 131 ? -7.637 3.211 -8.352 1 79.81 131 LEU B N 1
ATOM 2066 C CA . LEU B 1 131 ? -7.836 4.598 -7.938 1 79.81 131 LEU B CA 1
ATOM 2067 C C . LEU B 1 131 ? -8.789 5.316 -8.891 1 79.81 131 LEU B C 1
ATOM 2069 O O . LEU B 1 131 ? -9.57 6.172 -8.469 1 79.81 131 LEU B O 1
ATOM 2073 N N . VAL B 1 132 ? -8.773 5.02 -10.086 1 72.69 132 VAL B N 1
ATOM 2074 C CA . VAL B 1 132 ? -9.641 5.652 -11.078 1 72.69 132 VAL B CA 1
ATOM 2075 C C . VAL B 1 132 ? -11.055 5.09 -10.961 1 72.69 132 VAL B C 1
ATOM 2077 O O . VAL B 1 132 ? -12.039 5.824 -11.086 1 72.69 132 VAL B O 1
ATOM 2080 N N . ASN B 1 133 ? -11.109 3.84 -10.773 1 68.31 133 ASN B N 1
ATOM 2081 C CA . ASN B 1 133 ? -12.43 3.227 -10.648 1 68.31 133 ASN B CA 1
ATOM 2082 C C . ASN B 1 133 ? -13.172 3.752 -9.422 1 68.31 133 ASN B C 1
ATOM 2084 O O . ASN B 1 133 ? -14.398 3.879 -9.445 1 68.31 133 ASN B O 1
ATOM 2088 N N . THR B 1 134 ? -12.477 4.059 -8.422 1 61.91 134 THR B N 1
ATOM 2089 C CA . THR B 1 134 ? -13.109 4.617 -7.227 1 61.91 134 THR B CA 1
ATOM 2090 C C . THR B 1 134 ? -13.68 6 -7.516 1 61.91 134 THR B C 1
ATOM 2092 O O . THR B 1 134 ? -14.742 6.359 -7 1 61.91 134 THR B O 1
ATOM 2095 N N . LYS B 1 135 ? -13.062 6.793 -8.328 1 59.94 135 LYS B N 1
ATOM 2096 C CA . LYS B 1 135 ? -13.578 8.102 -8.727 1 59.94 135 LYS B CA 1
ATOM 2097 C C . LYS B 1 135 ? -14.906 7.965 -9.461 1 59.94 135 LYS B C 1
ATOM 2099 O O . LYS B 1 135 ? -15.828 8.758 -9.25 1 59.94 135 LYS B O 1
ATOM 2104 N N . GLU B 1 136 ? -14.867 7.055 -10.32 1 52.91 136 GLU B N 1
ATOM 2105 C CA . GLU B 1 136 ? -16.078 6.848 -11.102 1 52.91 136 GLU B CA 1
ATOM 2106 C C . GLU B 1 136 ? -17.25 6.434 -10.211 1 52.91 136 GLU B C 1
ATOM 2108 O O . GLU B 1 136 ? -18.391 6.84 -10.453 1 52.91 136 GLU B O 1
ATOM 2113 N N . LEU B 1 137 ? -16.875 5.832 -9.219 1 46.62 137 LEU B N 1
ATOM 2114 C CA . LEU B 1 137 ? -17.938 5.406 -8.312 1 46.62 137 LEU B CA 1
ATOM 2115 C C . LEU B 1 137 ? -18.359 6.543 -7.391 1 46.62 137 LEU B C 1
ATOM 2117 O O . LEU B 1 137 ? -19.531 6.641 -7.016 1 46.62 137 LEU B O 1
ATOM 2121 N N . ALA B 1 138 ? -17.391 7.324 -6.914 1 48.16 138 ALA B N 1
ATOM 2122 C CA . ALA B 1 138 ? -17.734 8.43 -6.027 1 48.16 138 ALA B CA 1
ATO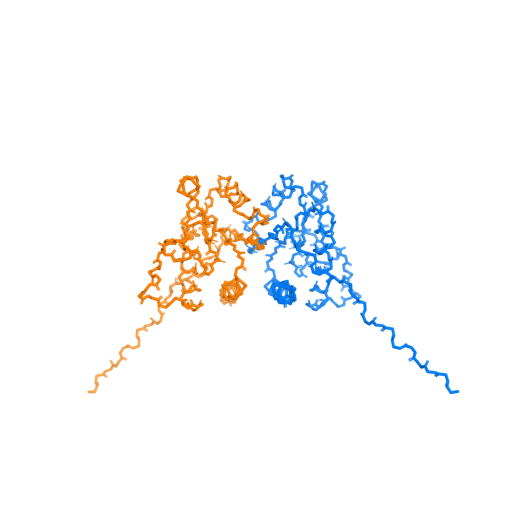M 2123 C C . ALA B 1 138 ? -18.484 9.531 -6.785 1 48.16 138 ALA B C 1
ATOM 2125 O O . ALA B 1 138 ? -19.172 10.352 -6.176 1 48.16 138 ALA B O 1
ATOM 2126 N N . SER B 1 139 ? -18.25 9.719 -8.016 1 43.91 139 SER B N 1
ATOM 2127 C CA . SER B 1 139 ? -18.922 10.758 -8.797 1 43.91 139 SER B CA 1
ATOM 2128 C C . SER B 1 139 ? -20.375 10.375 -9.094 1 43.91 139 SER B C 1
ATOM 2130 O O . SER B 1 139 ? -21.141 11.195 -9.578 1 43.91 139 SER B O 1
ATOM 2132 N N . PHE B 1 140 ? -20.828 9.18 -8.867 1 36.81 140 PHE B N 1
ATOM 2133 C CA . PHE B 1 140 ? -22.25 8.992 -9.094 1 36.81 140 PHE B CA 1
ATOM 2134 C C . PHE B 1 140 ? -23.031 9.117 -7.793 1 36.81 140 PHE B C 1
ATOM 2136 O O . PHE B 1 140 ? -22.562 8.68 -6.738 1 36.81 140 PHE B O 1
#

Solvent-accessible surface area (backbone atoms only — not comparable to full-atom values): 15707 Å² total; per-residue (Å²): 135,82,81,80,77,79,73,74,79,75,84,58,86,61,64,64,79,66,62,54,35,40,36,35,40,36,38,53,89,86,18,49,54,67,60,51,49,47,54,47,19,54,74,65,56,22,36,37,37,47,32,39,86,66,41,28,26,48,67,65,45,75,85,58,64,44,85,46,72,69,56,43,70,67,27,51,69,39,62,55,48,77,35,51,73,89,80,52,87,82,49,66,66,54,47,33,55,50,51,53,51,50,45,52,52,35,45,74,70,74,32,36,38,33,38,35,35,56,32,53,71,50,50,50,51,36,51,51,51,55,49,51,52,48,48,59,42,67,73,100,133,85,80,79,75,77,68,73,78,73,83,59,85,61,64,62,78,63,64,54,33,42,35,36,39,37,39,54,89,86,20,50,54,67,61,54,48,46,54,48,19,54,75,66,56,22,36,36,38,47,32,38,86,63,41,27,26,49,67,65,46,73,85,57,65,44,85,46,71,69,56,42,70,68,27,51,69,38,63,56,48,77,36,52,74,88,79,54,87,81,48,65,66,55,49,35,56,50,51,53,53,48,44,51,51,35,44,76,69,76,30,34,36,31,36,36,35,54,33,52,70,49,49,50,52,36,49,50,52,57,49,50,52,50,49,61,42,69,72,100

InterPro domains:
  IPR027417 P-loop containing nucleoside triphosphate hydrolase [G3DSA:3.40.50.300] (20-139)
  IPR027417 P-loop containing nucleoside triphosphate hydrolase [SSF52540] (22-129)
  IPR039657 Dimethylallyltransferase [PTHR11088] (21-129)